Protein 8D08 (pdb70)

Structure (mmCIF, N/CA/C/O backbone):
data_8D08
#
_entry.id   8D08
#
_cell.length_a   35.867
_cell.length_b   35.867
_cell.length_c   437.996
_cell.angle_alpha   90.000
_cell.angle_beta   90.000
_cell.angle_gamma   90.000
#
_symmetry.space_group_name_H-M   'P 41 21 2'
#
loop_
_atom_site.group_PDB
_atom_site.id
_atom_site.type_symbol
_atom_site.label_atom_id
_atom_site.label_alt_id
_atom_site.label_comp_id
_atom_site.label_asym_id
_atom_site.label_entity_id
_atom_site.label_seq_id
_atom_site.pdbx_PDB_ins_code
_atom_site.Cartn_x
_atom_site.Cartn_y
_atom_site.Cartn_z
_atom_site.occupancy
_atom_site.B_iso_or_equiv
_atom_site.auth_seq_id
_atom_site.auth_comp_id
_atom_site.auth_asym_id
_atom_site.auth_atom_id
_atom_site.pdbx_PDB_model_num
ATOM 1 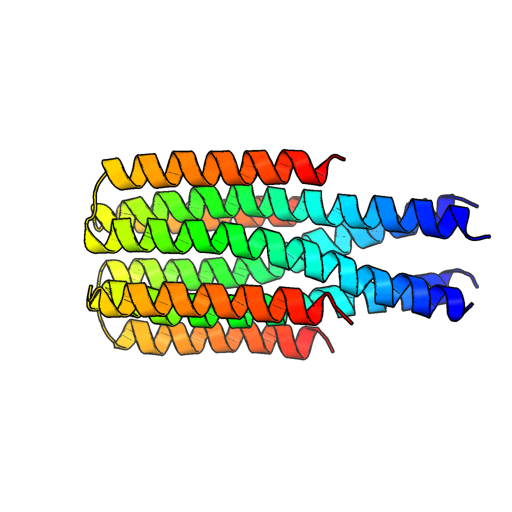N N . MET A 1 4 ? -13.21700 19.36100 -62.55100 1.000 173.51906 4 MET A N 1
ATOM 2 C CA . MET A 1 4 ? -12.99200 18.36100 -61.50900 1.000 178.15706 4 MET A CA 1
ATOM 3 C C . MET A 1 4 ? -13.87600 18.58300 -60.28900 1.000 175.03725 4 MET A C 1
ATOM 4 O O . MET A 1 4 ? -13.39400 18.54800 -59.15600 1.000 169.64669 4 MET A O 1
ATOM 9 N N . GLU A 1 5 ? -15.17500 18.78900 -60.53100 1.000 177.41663 5 GLU A N 1
ATOM 10 C CA . GLU A 1 5 ? -16.11100 18.97600 -59.42700 1.000 176.61302 5 GLU A CA 1
ATOM 11 C C . GLU A 1 5 ? -16.36300 17.67400 -58.67200 1.000 177.73366 5 GLU A C 1
ATOM 12 O O . GLU A 1 5 ? -16.48400 17.68800 -57.43900 1.000 176.91988 5 GLU A O 1
ATOM 18 N N . LYS A 1 6 ? -16.44400 16.53900 -59.38100 1.000 174.90523 6 LYS A N 1
ATOM 19 C CA . LYS A 1 6 ? -16.51400 15.26200 -58.67400 1.000 170.54350 6 LYS A CA 1
ATOM 20 C C . LYS A 1 6 ? -15.42400 15.19900 -57.61700 1.000 168.15709 6 LYS A C 1
ATOM 21 O O . LYS A 1 6 ? -15.66800 14.78000 -56.48100 1.000 169.89057 6 LYS A O 1
ATOM 27 N N . PHE A 1 7 ? -14.23000 15.68200 -57.96100 1.000 168.25811 7 PHE A N 1
ATOM 28 C CA . PHE A 1 7 ? -13.14900 15.77900 -56.99200 1.000 168.53426 7 PHE A CA 1
ATOM 29 C C . PHE A 1 7 ? -13.55000 16.71100 -55.85800 1.000 165.95552 7 PHE A C 1
ATOM 30 O O . PHE A 1 7 ? -13.53100 16.32500 -54.68200 1.000 169.36133 7 PHE A O 1
ATOM 38 N N . LYS A 1 8 ? -13.93700 17.94300 -56.20200 1.000 163.17555 8 LYS A N 1
ATOM 39 C CA . LYS A 1 8 ? -14.37800 18.90200 -55.19700 1.000 159.88203 8 LYS A CA 1
ATOM 40 C C . LYS A 1 8 ? -15.46000 18.29500 -54.30700 1.000 160.06062 8 LYS A C 1
ATOM 41 O O . LYS A 1 8 ? -15.29900 18.22400 -53.08500 1.000 161.99834 8 LYS A O 1
ATOM 47 N N . GLU A 1 9 ? -16.56400 17.82800 -54.90300 1.000 163.07220 9 GLU A N 1
ATOM 4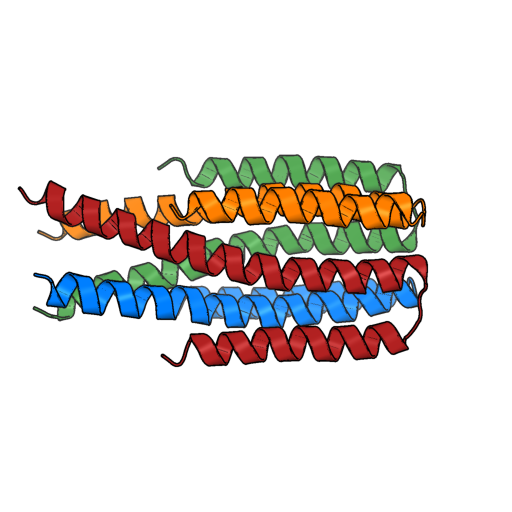8 C CA . GLU A 1 9 ? -17.68600 17.32500 -54.10800 1.000 165.80299 9 GLU A CA 1
ATOM 49 C C . GLU A 1 9 ? -17.29800 16.14700 -53.23200 1.000 163.77148 9 GLU A C 1
ATOM 50 O O . GLU A 1 9 ? -17.47800 16.19100 -52.01000 1.000 165.85208 9 GLU A O 1
ATOM 56 N N . GLN A 1 10 ? -16.84000 15.04700 -53.83900 1.000 165.84382 10 GLN A N 1
ATOM 57 C CA . GLN A 1 10 ? -16.48300 13.89700 -53.02000 1.000 168.84945 10 GLN A CA 1
ATOM 58 C C . GLN A 1 10 ? -15.55700 14.31600 -51.89400 1.000 165.79796 10 GLN A C 1
ATOM 59 O O . GLN A 1 10 ? -15.85000 14.10600 -50.71200 1.000 164.26426 10 GLN A O 1
ATOM 65 N N . LEU A 1 11 ? -14.43800 14.93500 -52.24400 1.000 163.39569 11 LEU A N 1
ATOM 66 C CA . LEU A 1 11 ? -13.43000 15.22500 -51.24800 1.000 158.26438 11 LEU A CA 1
ATOM 67 C C . LEU A 1 11 ? -13.99900 16.08000 -50.12100 1.000 153.70138 11 LEU A C 1
ATOM 68 O O . LEU A 1 11 ? -13.86300 15.73700 -48.94400 1.000 156.36878 11 LEU A O 1
ATOM 73 N N . LEU A 1 12 ? -14.70100 17.16600 -50.45800 1.000 156.66255 12 LEU A N 1
ATOM 74 C CA . LEU A 1 12 ? -15.09800 18.13200 -49.43400 1.000 149.82779 12 LEU A CA 1
ATOM 75 C C . LEU A 1 12 ? -16.26100 17.62900 -48.57300 1.000 147.30338 12 LEU A C 1
ATOM 76 O O . LEU A 1 12 ? -16.28900 17.88800 -47.36000 1.000 149.80656 12 LEU A O 1
ATOM 81 N N . GLU A 1 13 ? -17.22800 16.90700 -49.15900 1.000 156.01008 13 GLU A N 1
ATOM 82 C CA . GLU A 1 13 ? -18.29600 16.31200 -48.35200 1.000 155.95758 13 GLU A CA 1
ATOM 83 C C . GLU A 1 13 ? -17.74000 15.26000 -47.39300 1.000 155.13682 13 GLU A C 1
ATOM 84 O O . GLU A 1 13 ? -18.05000 15.27200 -46.18900 1.000 152.53561 13 GLU A O 1
ATOM 90 N N . GLU A 1 14 ? -16.91200 14.33800 -47.91000 1.000 157.72303 14 GLU A N 1
ATOM 91 C CA . GLU A 1 14 ? -16.22000 13.38100 -47.04700 1.000 155.05122 14 GLU A CA 1
ATOM 92 C C . GLU A 1 14 ? -15.43600 14.06100 -45.91700 1.000 146.96466 14 GLU A C 1
ATOM 93 O O . GLU A 1 14 ? -15.42400 13.57800 -44.77700 1.000 147.55993 14 GLU A O 1
ATOM 99 N N . VAL A 1 15 ? -14.77800 15.18300 -46.20400 1.000 143.01572 15 VAL A N 1
ATOM 100 C CA . VAL A 1 15 ? -13.99100 15.85900 -45.17300 1.000 134.91598 15 VAL A CA 1
ATOM 101 C C . VAL A 1 15 ? -14.88900 16.41700 -44.07400 1.000 134.58702 15 VAL A C 1
ATOM 102 O O . VAL A 1 15 ? -14.56800 16.32200 -42.87800 1.000 134.77381 15 VAL A O 1
ATOM 106 N N . LYS A 1 16 ? -15.98000 17.08600 -44.46000 1.000 135.74841 16 LYS A N 1
ATOM 107 C CA . LYS A 1 16 ? -16.89500 17.56900 -43.43800 1.000 131.28385 16 LYS A CA 1
ATOM 108 C C . LYS A 1 16 ? -17.32600 16.40800 -42.57300 1.000 133.67512 16 LYS A C 1
ATOM 109 O O . LYS A 1 16 ? -17.37000 16.52100 -41.34300 1.000 133.43906 16 LYS A O 1
ATOM 115 N N . LYS A 1 17 ? -17.56300 15.25400 -43.20700 1.000 139.59476 17 LYS A N 1
ATOM 116 C CA . LYS A 1 17 ? -17.90100 14.02900 -42.48100 1.000 140.16350 17 LYS A CA 1
ATOM 117 C C . LYS A 1 17 ? -16.85400 13.66200 -41.42400 1.000 135.56859 17 LYS A C 1
ATOM 118 O O . LYS A 1 17 ? -17.20200 13.30000 -40.29000 1.000 135.10902 17 LYS A O 1
ATOM 124 N N . ILE A 1 18 ? -15.56600 13.70300 -41.78600 1.000 131.58790 18 ILE A N 1
ATOM 125 C CA . ILE A 1 18 ? -14.54200 13.21300 -40.85100 1.000 129.26709 18 ILE A CA 1
ATOM 126 C C . ILE A 1 18 ? -14.27700 14.19800 -39.72000 1.000 130.01463 18 ILE A C 1
ATOM 127 O O . ILE A 1 18 ? -14.17200 13.79600 -38.55000 1.000 126.74415 18 ILE A O 1
ATOM 132 N N . VAL A 1 19 ? -14.09000 15.48000 -40.04400 1.000 128.49174 19 VAL A N 1
ATOM 133 C CA . VAL A 1 19 ? -14.08700 16.49500 -38.99300 1.000 114.82475 19 VAL A CA 1
ATOM 134 C C . VAL A 1 19 ? -15.21300 16.22400 -38.01100 1.000 121.79615 19 VAL A C 1
ATOM 135 O O . VAL A 1 19 ? -14.99300 16.11100 -36.80100 1.000 120.19482 19 VAL A O 1
ATOM 139 N N . LEU A 1 20 ? -16.42400 16.02100 -38.54300 1.000 129.84764 20 LEU A N 1
ATOM 140 C CA . LEU A 1 20 ? -17.61800 15.78600 -37.73600 1.000 121.04763 20 LEU A CA 1
ATOM 141 C C . LEU A 1 20 ? -17.45500 14.57900 -36.81200 1.000 120.12295 20 LEU A C 1
ATOM 142 O O . LEU A 1 20 ? -17.68100 14.68100 -35.60400 1.000 121.16612 20 LEU A O 1
ATOM 147 N N . GLU A 1 21 ? -17.10000 13.41300 -37.36700 1.000 121.97418 21 GLU A N 1
ATOM 148 C CA . GLU A 1 21 ? -17.00000 12.19800 -36.55200 1.000 120.65029 21 GLU A CA 1
ATOM 149 C C . GLU A 1 21 ? -15.97200 12.35800 -35.44500 1.000 114.76077 21 GLU A C 1
ATOM 150 O O . GLU A 1 21 ? -16.23300 12.04700 -34.27200 1.000 119.63799 21 GLU A O 1
ATOM 156 N N . THR A 1 22 ? -14.76500 12.77200 -35.81700 1.000 111.56237 22 THR A N 1
ATOM 157 C CA . THR A 1 22 ? -13.74900 13.02800 -34.81500 1.000 106.69758 22 THR A CA 1
ATOM 158 C C . THR A 1 22 ? -14.28400 13.93300 -33.71600 1.000 113.42041 22 THR A C 1
ATOM 159 O O . THR A 1 22 ? -14.07500 13.66900 -32.52400 1.000 121.30391 22 THR A O 1
ATOM 163 N N . MET A 1 23 ? -15.01600 14.98300 -34.08900 1.000 113.58191 23 MET A N 1
ATOM 164 C CA . MET A 1 23 ? -15.64600 15.81000 -33.07300 1.000 103.24598 23 MET A CA 1
ATOM 165 C C . MET A 1 23 ? -16.56000 14.98000 -32.18300 1.000 106.25765 23 MET A C 1
ATOM 166 O O . MET A 1 23 ? -16.52400 15.12000 -30.96200 1.000 104.71098 23 MET A O 1
ATOM 171 N N . THR A 1 24 ? -17.40900 14.13700 -32.78200 1.000 112.87050 24 THR A N 1
ATOM 172 C CA . THR A 1 24 ? -18.37100 13.36000 -31.99400 1.000 115.46913 24 THR A CA 1
ATOM 173 C C . THR A 1 24 ? -17.64100 12.60900 -30.89400 1.000 115.05441 24 THR A C 1
ATOM 174 O O . THR A 1 24 ? -18.11400 12.50800 -29.74800 1.000 119.50654 24 THR A O 1
ATOM 178 N N . LYS A 1 25 ? -16.45100 12.12000 -31.22800 1.000 117.00024 25 LYS A N 1
ATOM 179 C CA . LYS A 1 25 ? -15.65900 11.38800 -30.25200 1.000 113.98403 25 LYS A CA 1
ATOM 180 C C . LYS A 1 25 ? -15.08800 12.32000 -29.18300 1.000 111.33258 25 LYS A C 1
ATOM 181 O O . LYS A 1 25 ? -15.23500 12.05300 -27.97500 1.000 115.20547 25 LYS A O 1
ATOM 187 N N . VAL A 1 26 ? -14.46100 13.43200 -29.59100 1.000 101.88537 26 VAL A N 1
ATOM 188 C CA . VAL A 1 26 ? -13.89300 14.32200 -28.57600 1.000 96.70042 26 VAL A CA 1
ATOM 189 C C . VAL A 1 26 ? -14.98700 14.85700 -27.69700 1.000 105.37817 26 VAL A C 1
ATOM 190 O O . VAL A 1 26 ? -14.73800 15.28200 -26.56600 1.000 113.47949 26 VAL A O 1
ATOM 194 N N . MET A 1 27 ? -16.22100 14.77200 -28.16900 1.000 107.54931 27 MET A N 1
ATOM 195 C CA . MET A 1 27 ? -17.35400 15.24400 -27.39800 1.000 106.73691 27 MET A CA 1
ATOM 196 C C . MET A 1 27 ? -17.79700 14.25100 -26.35000 1.000 106.65520 27 MET A C 1
ATOM 197 O O . MET A 1 27 ? -18.05300 14.64400 -25.21400 1.000 108.79115 27 MET A O 1
ATOM 202 N N . GLU A 1 28 ? -17.93600 12.97800 -26.72100 1.000 118.01833 28 GLU A N 1
ATOM 203 C CA . GLU A 1 28 ? -18.12000 11.94100 -25.70200 1.000 119.23382 28 GLU A CA 1
ATOM 204 C C . GLU A 1 28 ? -17.09100 12.08100 -24.57800 1.000 119.45954 28 GLU A C 1
ATOM 205 O O . GLU A 1 28 ? -17.41800 12.00100 -23.37900 1.000 115.90638 28 GLU A O 1
ATOM 211 N N . HIS A 1 29 ? -15.83200 12.18100 -24.94000 1.000 123.04745 29 HIS A N 1
ATOM 212 C CA . HIS A 1 29 ? -14.83800 12.23900 -23.90400 1.000 121.18643 29 HIS A CA 1
ATOM 213 C C . HIS A 1 29 ? -15.16100 13.42400 -23.04600 1.000 112.49852 29 HIS A C 1
ATOM 214 O O . HIS A 1 29 ? -15.38200 13.29100 -21.84900 1.000 113.32276 29 HIS A O 1
ATOM 221 N N . LEU A 1 30 ? -15.20600 14.59200 -23.65200 1.000 101.23949 30 LEU A N 1
ATOM 222 C CA . LEU A 1 30 ? -15.43500 15.78900 -22.88100 1.000 99.10688 30 LEU A CA 1
ATOM 223 C C . LEU A 1 30 ? -16.60300 15.57500 -21.96300 1.000 105.86720 30 LEU A C 1
ATOM 224 O O . LEU A 1 30 ? -16.60000 16.02700 -20.82800 1.000 107.33827 30 LEU A O 1
ATOM 229 N N . GLU A 1 31 ? -17.61000 14.87600 -22.45400 1.000 111.17573 31 GLU A N 1
ATOM 230 C CA . GLU A 1 31 ? -18.78900 14.63600 -21.65200 1.000 109.80646 31 GLU A CA 1
ATOM 231 C C . GLU A 1 31 ? -18.35200 14.03000 -20.35600 1.000 114.53761 31 GLU A C 1
ATOM 232 O O . GLU A 1 31 ? -18.62600 14.55100 -19.28100 1.000 112.86763 31 GLU A O 1
ATOM 238 N N . LYS A 1 32 ? -17.65400 12.91500 -20.45800 1.000 118.28314 32 LYS A N 1
ATOM 239 C CA . LYS A 1 32 ? -17.22400 12.24000 -19.23500 1.000 108.05688 32 LYS A CA 1
ATOM 240 C C . LYS A 1 32 ? -16.45900 13.20300 -18.34300 1.000 106.44432 32 LYS A C 1
ATOM 241 O O . LYS A 1 32 ? -16.62800 13.21500 -17.11900 1.000 107.78602 32 LYS A O 1
ATOM 247 N N . TRP A 1 33 ? -15.61300 14.02500 -18.94300 1.000 109.35927 33 TRP A N 1
ATOM 248 C CA . TRP A 1 33 ? -14.88900 15.00400 -18.15300 1.000 108.72185 33 TRP A CA 1
ATOM 2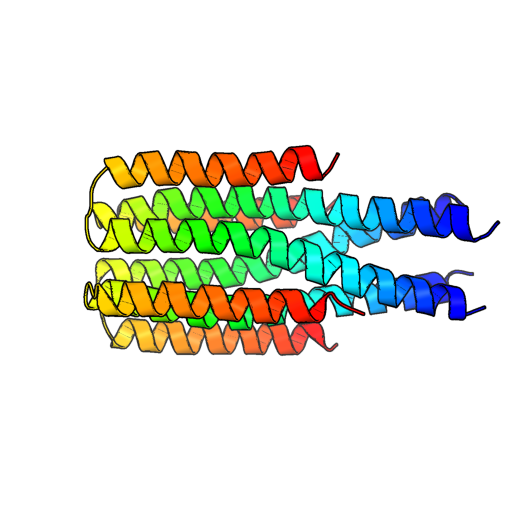49 C C . TRP A 1 33 ? -15.84600 15.90000 -17.40600 1.000 109.24953 33 TRP A C 1
ATOM 250 O O . TRP A 1 33 ? -15.64500 16.20400 -16.22800 1.000 113.00548 33 TRP A O 1
ATOM 261 N N . PHE A 1 34 ? -16.92300 16.28200 -18.07200 1.000 112.59283 34 PHE A N 1
ATOM 262 C CA . PHE A 1 34 ? -17.89800 17.17500 -17.47700 1.000 114.16840 34 PHE A CA 1
ATOM 263 C C . PHE A 1 34 ? -18.65900 16.50200 -16.35500 1.000 115.79537 34 PHE A C 1
ATOM 264 O O . PHE A 1 34 ? -18.87100 17.11100 -15.30700 1.000 120.84515 34 PHE A O 1
ATOM 272 N N . VAL A 1 35 ? -19.10400 15.26500 -16.55600 1.000 112.98888 35 VAL A N 1
ATOM 273 C CA . VAL A 1 35 ? -19.85900 14.60600 -15.49100 1.000 122.14629 35 VAL A CA 1
ATOM 274 C C . VAL A 1 35 ? -18.97900 14.39400 -14.25900 1.000 118.66538 35 VAL A C 1
ATOM 275 O O . VAL A 1 35 ? -19.37600 14.73600 -13.13800 1.000 116.27382 35 VAL A O 1
ATOM 279 N N . THR A 1 36 ? -17.76900 13.84100 -14.44200 1.000 116.98727 36 THR A N 1
ATOM 280 C CA . THR A 1 36 ? -16.89500 13.65200 -13.28400 1.000 121.10393 36 THR A CA 1
ATOM 281 C C . THR A 1 36 ? -16.55600 14.99900 -12.65700 1.000 121.03915 36 THR A C 1
ATOM 282 O O . THR A 1 36 ? -16.44200 15.11300 -11.42500 1.000 129.00802 36 THR A O 1
ATOM 286 N N . LEU A 1 37 ? -16.45500 16.04000 -13.48200 1.000 112.48131 37 LEU A N 1
ATOM 287 C CA . LEU A 1 37 ? -16.23000 17.37500 -12.96400 1.000 115.91711 37 LEU A CA 1
ATOM 288 C C . LEU A 1 37 ? -17.40500 17.84300 -12.11700 1.000 122.21121 37 LEU A C 1
ATOM 289 O O . LEU A 1 37 ? -17.21900 18.46000 -11.06000 1.000 129.07875 37 LEU A O 1
ATOM 294 N N . ALA A 1 38 ? -18.62200 17.53400 -12.55100 1.000 121.26772 38 ALA A N 1
ATOM 295 C CA . ALA A 1 38 ? -19.79400 17.88000 -11.75900 1.000 122.45732 38 ALA A CA 1
ATOM 296 C C . ALA A 1 38 ? -19.78100 17.14300 -10.43500 1.000 125.52162 38 ALA A C 1
ATOM 297 O O . ALA A 1 38 ? -20.19600 17.68600 -9.40600 1.000 130.57931 38 ALA A O 1
ATOM 299 N N . GLU A 1 39 ? -19.31900 15.89500 -10.44800 1.000 124.99486 39 GLU A N 1
ATOM 300 C CA . GLU A 1 39 ? -19.19100 15.15900 -9.19600 1.000 119.92143 39 GLU A CA 1
ATOM 301 C C . GLU A 1 39 ? -18.24300 15.88700 -8.24400 1.000 123.09062 39 GLU A C 1
ATOM 302 O O . GLU A 1 39 ? -18.57300 16.10000 -7.07200 1.000 124.38689 39 GLU A O 1
ATOM 308 N N . ILE A 1 40 ? -17.07800 16.32100 -8.74200 1.000 128.87126 40 ILE A N 1
ATOM 309 C CA . ILE A 1 40 ? -16.18000 17.13400 -7.91100 1.000 126.67278 40 ILE A CA 1
ATOM 310 C C . ILE A 1 40 ? -16.90100 18.37000 -7.37900 1.000 125.94064 40 ILE A C 1
ATOM 311 O O . ILE A 1 40 ? -16.71700 18.76400 -6.22400 1.000 121.03952 40 ILE A O 1
ATOM 316 N N . ILE A 1 41 ? -17.72200 19.00700 -8.21300 1.000 130.07419 41 ILE A N 1
ATOM 317 C CA . ILE A 1 41 ? -18.44900 20.19900 -7.76700 1.000 132.81357 41 ILE A CA 1
ATOM 318 C C . ILE A 1 41 ? -19.34200 19.86500 -6.58000 1.000 126.18416 41 ILE A C 1
ATOM 319 O O . ILE A 1 41 ? -19.43100 20.62300 -5.60400 1.000 124.64245 41 ILE A O 1
ATOM 324 N N . ILE A 1 42 ? -20.05300 18.74300 -6.67000 1.000 126.65246 42 ILE A N 1
ATOM 325 C CA . ILE A 1 42 ? -21.03600 18.43100 -5.64000 1.000 135.05124 42 ILE A CA 1
ATOM 326 C C . ILE A 1 42 ? -20.34700 17.98300 -4.35700 1.000 140.96553 42 ILE A C 1
ATOM 327 O O . ILE A 1 42 ? -20.80400 18.31700 -3.25300 1.000 134.34958 42 ILE A O 1
ATOM 332 N N . THR A 1 43 ? -19.22800 17.25300 -4.47100 1.000 143.55522 43 THR A N 1
ATOM 333 C CA . THR A 1 43 ? -18.55000 16.69000 -3.30400 1.000 141.32968 43 THR A CA 1
ATOM 334 C C . THR A 1 43 ? -17.25900 17.40500 -2.91900 1.000 141.38194 43 THR A C 1
ATOM 335 O O . THR A 1 43 ? -16.99600 17.55100 -1.72400 1.000 136.68867 43 THR A O 1
ATOM 339 N N . LYS A 1 44 ? -16.45400 17.87000 -3.88400 1.000 147.39554 44 LYS A N 1
ATOM 340 C CA . LYS A 1 44 ? -15.18000 18.55000 -3.60700 1.000 140.67096 44 LYS A CA 1
ATOM 341 C C . LYS A 1 44 ? -14.18400 17.57900 -2.95900 1.000 135.41238 44 LYS A C 1
ATOM 342 O O . LYS A 1 44 ? -13.70900 17.79300 -1.84300 1.000 145.73939 44 LYS A O 1
ATOM 348 N N . SER A 1 45 ? -13.87400 16.49200 -3.66900 1.000 134.19936 45 SER A N 1
ATOM 349 C CA . SER A 1 45 ? -13.09400 15.39500 -3.09900 1.000 143.61732 45 SER A CA 1
ATOM 350 C C . SER A 1 45 ? -11.81900 15.17000 -3.90600 1.000 143.18060 45 SER A C 1
ATOM 351 O O . SER A 1 45 ? -11.89100 14.80800 -5.08600 1.000 142.58236 45 SER A O 1
ATOM 354 N N . GLU A 1 46 ? -10.65200 15.37600 -3.26100 1.000 136.49652 46 GLU A N 1
ATOM 355 C CA . GLU A 1 46 ? -9.36000 15.03600 -3.86900 1.000 136.22818 46 GLU A CA 1
ATOM 356 C C . GLU A 1 46 ? -9.39500 13.64600 -4.46200 1.000 137.53817 46 GLU A C 1
ATOM 357 O O . GLU A 1 46 ? -8.74000 13.36900 -5.47700 1.000 143.79527 46 GLU A O 1
ATOM 363 N N . GLU A 1 47 ? -10.17400 12.77000 -3.84200 1.000 136.39427 47 GLU A N 1
ATOM 364 C CA . GLU A 1 47 ? -10.46400 11.45400 -4.38800 1.000 143.88797 47 GLU A CA 1
ATOM 365 C C . GLU A 1 47 ? -11.11100 11.54900 -5.77100 1.000 137.15585 47 GLU A C 1
ATOM 366 O O . GLU A 1 47 ? -10.56200 11.05600 -6.76600 1.000 133.28653 47 GLU A O 1
ATOM 372 N N . LYS A 1 48 ? -12.28500 12.17400 -5.84700 1.000 131.67158 48 LYS A N 1
ATOM 373 C CA . LYS A 1 48 ? -12.94400 12.34400 -7.13100 1.000 135.39125 48 LYS A CA 1
ATOM 374 C C . LYS A 1 48 ? -12.03600 13.04500 -8.14000 1.000 138.27501 48 LYS A C 1
ATOM 375 O O . LYS A 1 48 ? -12.18900 12.85500 -9.35400 1.000 134.73271 48 LYS A O 1
ATOM 381 N N . LEU A 1 49 ? -11.06800 13.82600 -7.66100 1.000 136.17667 49 LEU A N 1
ATOM 382 C CA . LEU A 1 49 ? -10.17800 14.52100 -8.57700 1.000 134.03646 49 LEU A CA 1
ATOM 383 C C . LEU A 1 49 ? -9.14200 13.55700 -9.13700 1.000 129.31814 49 LEU A C 1
ATOM 384 O O . LEU A 1 49 ? -8.83200 13.60400 -10.32900 1.000 127.86856 49 LEU A O 1
ATOM 389 N N . GLU A 1 50 ? -8.60400 12.67600 -8.29700 1.000 125.72470 50 GLU A N 1
ATOM 390 C CA . GLU A 1 50 ? -7.75600 11.61300 -8.82400 1.000 130.63265 50 GLU A CA 1
ATOM 391 C C . GLU A 1 50 ? -8.53400 10.73700 -9.79000 1.000 128.72896 50 GLU A C 1
ATOM 392 O O . GLU A 1 50 ? -7.98900 10.25800 -10.79200 1.000 132.12485 50 GLU A O 1
ATOM 398 N N . GLU A 1 51 ? -9.80800 10.51800 -9.50100 1.000 128.57021 51 GLU A N 1
ATOM 399 C CA . GLU A 1 51 ? -10.67700 9.85000 -10.45300 1.000 127.57605 51 GLU A CA 1
ATOM 400 C C . GLU A 1 51 ? -10.67200 10.56700 -11.79200 1.000 121.40489 51 GLU A C 1
ATOM 401 O O . GLU A 1 51 ? -10.34800 9.97100 -12.82300 1.000 121.50032 51 GLU A O 1
ATOM 407 N N . LEU A 1 52 ? -11.06200 11.84400 -11.78500 1.000 117.34474 52 LEU A N 1
ATOM 408 C CA . LEU A 1 52 ? -11.06400 12.65700 -12.99500 1.000 123.52718 52 LEU A CA 1
ATOM 409 C C . LEU A 1 52 ? -9.73200 12.58400 -13.71600 1.000 120.45009 52 LEU A C 1
ATOM 410 O O . LEU A 1 52 ? -9.67700 12.53500 -14.95000 1.000 113.10740 52 LEU A O 1
ATOM 415 N N . LYS A 1 53 ? -8.63900 12.61000 -12.96000 1.000 121.74896 53 LYS A N 1
ATOM 416 C CA . LYS A 1 53 ? -7.34600 12.48200 -13.59700 1.000 122.03369 53 LYS A CA 1
ATOM 417 C C . LYS A 1 53 ? -7.29600 11.17900 -14.37500 1.000 124.71402 53 LYS A C 1
ATOM 418 O O . LYS A 1 53 ? -7.28300 11.19200 -15.60700 1.000 130.15183 53 LYS A O 1
ATOM 424 N N . GLU A 1 54 ? -7.41700 10.05200 -13.67400 1.000 124.68810 54 GLU A N 1
ATOM 425 C CA . GLU A 1 54 ? -7.34900 8.75600 -14.33800 1.000 126.60586 54 GLU A CA 1
ATOM 426 C C . GLU A 1 54 ? -8.24500 8.69500 -15.56600 1.000 123.63242 54 GLU A C 1
ATOM 427 O O . GLU A 1 54 ? -7.85900 8.12600 -16.59600 1.000 129.63618 54 GLU A O 1
ATOM 433 N N . THR A 1 55 ? -9.41200 9.31800 -15.49100 1.000 125.66538 55 THR A N 1
ATOM 434 C CA . THR A 1 55 ? -10.30600 9.31600 -16.63500 1.000 115.52125 55 THR A CA 1
ATOM 435 C C . THR A 1 55 ? -9.62700 10.02100 -17.77600 1.000 111.28632 55 THR A C 1
ATOM 436 O O . THR A 1 55 ? -9.18800 9.38600 -18.72700 1.000 112.22911 55 THR A O 1
ATOM 440 N N . MET A 1 56 ? -9.54600 11.33800 -17.69400 1.000 111.03183 56 MET A N 1
ATOM 441 C CA . MET A 1 56 ? -8.83200 12.08600 -18.71800 1.000 110.16142 56 MET A CA 1
ATOM 442 C C . MET A 1 56 ? -7.60800 11.36800 -19.24700 1.000 109.67384 56 MET A C 1
ATOM 443 O O . MET A 1 56 ? -7.29700 11.45600 -20.43900 1.000 109.19709 56 MET A O 1
ATOM 448 N N . GLU A 1 57 ? -6.92500 10.62200 -18.39200 1.000 111.24912 57 GLU A N 1
ATOM 449 C CA . GLU A 1 57 ? -5.74500 9.92500 -18.87300 1.000 116.00414 57 GLU A CA 1
ATOM 450 C C . GLU A 1 57 ? -6.12400 8.81700 -19.82600 1.000 124.54308 57 GLU A C 1
ATOM 451 O O . GLU A 1 57 ? -5.53300 8.69700 -20.90400 1.000 127.17705 57 GLU A O 1
ATOM 457 N N . LYS A 1 58 ? -7.10700 7.99600 -19.45100 1.000 128.56554 58 LYS A N 1
ATOM 458 C CA . LYS A 1 58 ? -7.56500 6.96900 -20.38700 1.000 129.45984 58 LYS A CA 1
ATOM 459 C C . LYS A 1 58 ? -8.20300 7.58700 -21.62800 1.000 131.99078 58 LYS A C 1
ATOM 460 O O . LYS A 1 58 ? -8.14200 6.99100 -22.70500 1.000 136.72230 58 LYS A O 1
ATOM 466 N N . SER A 1 59 ? -8.77400 8.79300 -21.51200 1.000 124.57805 59 SER A N 1
ATOM 467 C CA . SER A 1 59 ? -9.39400 9.43600 -22.67400 1.000 116.36945 59 SER A CA 1
ATOM 468 C C . SER A 1 59 ? -8.34200 9.86600 -23.68300 1.000 110.03070 59 SER A C 1
ATOM 469 O O . SER A 1 59 ? -8.48400 9.63500 -24.88800 1.000 102.02089 59 SER A O 1
ATOM 472 N N . ILE A 1 60 ? -7.27000 10.49400 -23.20900 1.000 117.58456 60 ILE A N 1
ATOM 473 C CA . ILE A 1 60 ? -6.22200 10.85400 -24.15600 1.000 119.76219 60 ILE A CA 1
ATOM 474 C C . ILE A 1 60 ? -5.45400 9.60000 -24.58700 1.000 124.31830 60 ILE A C 1
ATOM 475 O O . ILE A 1 60 ? -4.95700 9.55200 -25.71200 1.000 125.00791 60 ILE A O 1
ATOM 480 N N . GLU A 1 61 ? -5.33600 8.56500 -23.73000 1.000 115.90858 61 GLU A N 1
ATOM 481 C CA . GLU A 1 61 ? -4.81400 7.28200 -24.21600 1.000 124.08673 61 GLU A CA 1
ATOM 482 C C . GLU A 1 61 ? -5.60100 6.82600 -25.44200 1.000 128.21695 61 GLU A C 1
ATOM 483 O O . GLU A 1 61 ? -5.01700 6.53700 -26.49100 1.000 122.94594 61 GLU A O 1
ATOM 489 N N . GLU A 1 62 ? -6.93900 6.78400 -25.32000 1.000 135.01936 62 GLU A N 1
ATOM 490 C CA . GLU A 1 62 ? -7.83800 6.49800 -26.44200 1.000 134.46447 62 GLU A CA 1
ATOM 491 C C . GLU A 1 62 ? -7.54000 7.37400 -27.66000 1.000 133.74639 62 GLU A C 1
ATOM 492 O O . GLU A 1 62 ? -7.37700 6.86300 -28.77600 1.000 132.14288 62 GLU A O 1
ATOM 498 N N . LEU A 1 63 ? -7.52800 8.68700 -27.47700 1.000 119.32586 63 LEU A N 1
ATOM 499 C CA . LEU A 1 63 ? -7.31800 9.58200 -28.61000 1.000 121.20203 63 LEU A CA 1
ATOM 500 C C . LEU A 1 63 ? -5.99400 9.28500 -29.27500 1.000 127.88049 63 LEU A C 1
ATOM 501 O O . LEU A 1 63 ? -5.94300 9.05600 -30.48100 1.000 128.47969 63 LEU A O 1
ATOM 506 N N . ARG A 1 64 ? -4.92100 9.29700 -28.49900 1.000 130.81318 64 ARG A N 1
ATOM 507 C CA . ARG A 1 64 ? -3.60000 8.99700 -29.00400 1.000 132.17857 64 ARG A CA 1
ATOM 508 C C . ARG A 1 64 ? -3.72500 7.79600 -29.87500 1.000 130.62429 64 ARG A C 1
ATOM 509 O O . ARG A 1 64 ? -3.42400 7.85000 -31.06100 1.000 127.89039 64 ARG A O 1
ATOM 517 N N . LYS A 1 65 ? -4.16200 6.69300 -29.29000 1.000 119.62038 65 LYS A N 1
ATOM 518 C CA . LYS A 1 65 ? -4.41900 5.52600 -30.12000 1.000 120.51248 65 LYS A CA 1
ATOM 519 C C . LYS A 1 65 ? -5.01300 5.92400 -31.45800 1.000 140.32191 65 LYS A C 1
ATOM 520 O O . LYS A 1 65 ? -4.39600 5.72400 -32.51200 1.000 140.34658 65 LYS A O 1
ATOM 526 N N . GLU A 1 66 ? -6.21000 6.51300 -31.42400 1.000 144.59827 66 GLU A N 1
ATOM 527 C CA . GLU A 1 66 ? -6.96100 6.69200 -32.66200 1.000 136.72346 66 GLU A CA 1
ATOM 528 C C . GLU A 1 66 ? -6.19400 7.55500 -33.65800 1.000 137.95494 66 GLU A C 1
ATOM 529 O O . GLU A 1 66 ? -6.12100 7.21900 -34.84400 1.000 137.39015 66 GLU A O 1
ATOM 535 N N . ALA A 1 67 ? -5.56800 8.63900 -33.18000 1.000 141.74522 67 ALA A N 1
ATOM 536 C CA . ALA A 1 67 ? -4.92900 9.63700 -34.03600 1.000 139.98515 67 ALA A CA 1
ATOM 537 C C . ALA A 1 67 ? -3.82900 9.04800 -34.89300 1.000 140.30530 67 ALA A C 1
ATOM 538 O O . ALA A 1 67 ? -3.51800 9.61100 -35.95000 1.000 135.94581 67 ALA A O 1
ATOM 540 N N . GLU A 1 68 ? -3.23900 7.93700 -34.46000 1.000 140.06334 68 GLU A N 1
ATOM 541 C CA . GLU A 1 68 ? -2.17600 7.30100 -35.21600 1.000 138.13454 68 GLU A CA 1
ATOM 542 C C . GLU A 1 68 ? -2.82000 6.48800 -36.33800 1.000 143.11435 68 GLU A C 1
ATOM 543 O O . GLU A 1 68 ? -2.86200 6.95000 -37.48400 1.000 143.23372 68 GLU A O 1
ATOM 549 N N . GLY A 1 69 ? -3.36400 5.31100 -36.02600 1.000 133.91766 69 GLY A N 1
ATOM 550 C CA . GLY A 1 69 ? -3.94800 4.44500 -37.04000 1.000 124.69854 69 GLY A CA 1
ATOM 551 C C . GLY A 1 69 ? -3.00500 4.06900 -38.17200 1.000 134.42589 69 GLY A C 1
ATOM 552 O O . GLY A 1 69 ? -2.60000 2.91200 -38.32200 1.000 143.94546 69 GLY A O 1
ATOM 553 N N . MET B 1 4 ? 3.21300 14.53300 -59.63800 1.000 172.22541 4 MET B N 1
ATOM 554 C CA . MET B 1 4 ? 2.84600 15.89300 -59.27000 1.000 172.58925 4 MET B CA 1
ATOM 555 C C . MET B 1 4 ? 2.36900 15.88800 -57.82200 1.000 174.20113 4 MET B C 1
ATOM 556 O O . MET B 1 4 ? 1.41500 16.58500 -57.45700 1.000 171.90445 4 MET B O 1
ATOM 561 N N . GLU B 1 5 ? 3.03900 15.07400 -57.00200 1.000 176.14835 5 GLU B N 1
ATOM 562 C CA . GLU B 1 5 ? 2.67400 14.93800 -55.59700 1.000 177.96073 5 GLU B CA 1
ATOM 563 C C . GLU B 1 5 ? 2.87600 16.24300 -54.83900 1.000 172.31630 5 GLU B C 1
ATOM 564 O O . GLU B 1 5 ? 2.25400 16.45000 -53.79100 1.000 168.24541 5 GLU B O 1
ATOM 570 N N . LYS B 1 6 ? 3.72000 17.13200 -55.36300 1.000 172.13832 6 LYS B N 1
ATOM 571 C CA . LYS B 1 6 ? 3.96700 18.41100 -54.71300 1.000 170.24872 6 LYS B CA 1
ATOM 572 C C . LYS B 1 6 ? 2.66500 19.18400 -54.51500 1.000 170.02315 6 LYS B C 1
ATOM 573 O O . LYS B 1 6 ? 2.54500 19.98100 -53.57000 1.000 171.03743 6 LYS B O 1
ATOM 579 N N . PHE B 1 7 ? 1.67600 18.95100 -55.38500 1.000 165.72508 7 PHE B N 1
ATOM 580 C CA . PHE B 1 7 ? 0.33700 19.48100 -55.15400 1.000 164.63131 7 PHE B CA 1
ATOM 581 C C . PHE B 1 7 ? -0.17200 19.04800 -53.78800 1.000 163.85487 7 PHE B C 1
ATOM 582 O O . PHE B 1 7 ? -0.57200 19.88000 -52.95700 1.000 158.67881 7 PHE B O 1
ATOM 590 N N . LYS B 1 8 ? -0.14400 17.73400 -53.54300 1.000 163.34777 8 LYS B N 1
ATOM 591 C CA . LYS B 1 8 ? -0.48300 17.18400 -52.23300 1.000 161.88943 8 LYS B CA 1
ATOM 592 C C . LYS B 1 8 ? 0.36500 17.80100 -51.12700 1.000 161.21650 8 LYS B C 1
ATOM 593 O O . LYS B 1 8 ? -0.13800 18.09400 -50.03900 1.000 158.38019 8 LYS B O 1
ATOM 599 N N . GLU B 1 9 ? 1.65900 17.97700 -51.37600 1.000 162.99227 9 GLU B N 1
ATOM 600 C CA . GLU B 1 9 ? 2.55300 18.51700 -50.35700 1.000 156.32458 9 GLU B CA 1
ATOM 601 C C . GLU B 1 9 ? 2.04300 19.87400 -49.86100 1.000 155.53845 9 GLU B C 1
ATOM 602 O O . GLU B 1 9 ? 1.78000 20.056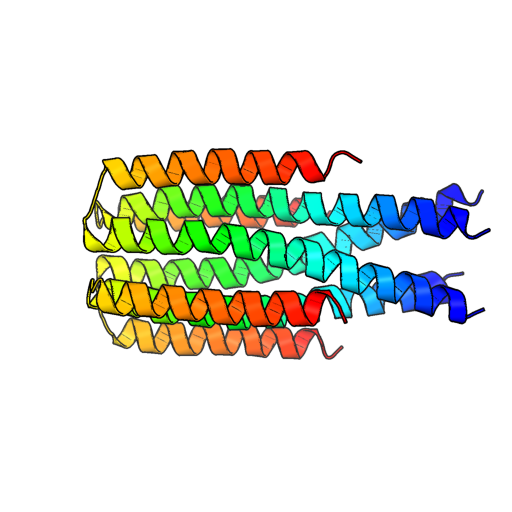00 -48.65600 1.000 151.81498 9 GLU B O 1
ATOM 608 N N . GLN B 1 10 ? 1.88100 20.83800 -50.79300 1.000 158.89989 10 GLN B N 1
ATOM 609 C CA . GLN B 1 10 ? 1.30700 22.13900 -50.42300 1.000 155.85618 10 GLN B CA 1
ATOM 610 C C . GLN B 1 10 ? -0.02500 21.96500 -49.71400 1.000 147.22422 10 GLN B C 1
ATOM 611 O O . GLN B 1 10 ? -0.28300 22.59400 -48.67900 1.000 142.06200 10 GLN B O 1
ATOM 617 N N . LEU B 1 11 ? -0.89300 21.12500 -50.27100 1.000 146.18327 11 LEU B N 1
ATOM 618 C CA . LEU B 1 11 ? -2.24000 21.02900 -49.73600 1.000 141.53292 11 LEU B CA 1
ATOM 619 C C . LEU B 1 11 ? -2.20100 20.59100 -48.27700 1.000 134.38705 11 LEU B C 1
ATOM 620 O O . LEU B 1 11 ? -2.90000 21.15900 -47.42800 1.000 134.05052 11 LEU B O 1
ATOM 625 N N . LEU B 1 12 ? -1.31600 19.64100 -47.96000 1.000 138.54417 12 LEU B N 1
ATOM 626 C CA . LEU B 1 12 ? -1.21000 19.10600 -46.60400 1.000 137.07474 12 LEU B CA 1
ATOM 627 C C . LEU B 1 12 ? -0.69000 20.15300 -45.63500 1.000 136.30619 12 LEU B C 1
ATOM 628 O O . LEU B 1 12 ? -1.22300 20.30700 -44.52700 1.000 128.20177 12 LEU B O 1
ATOM 633 N N . GLU B 1 13 ? 0.39300 20.84400 -46.00700 1.000 137.67971 13 GLU B N 1
ATOM 634 C CA . GLU B 1 13 ? 0.87900 21.91400 -45.13800 1.000 138.19506 13 GLU B CA 1
ATOM 635 C C . GLU B 1 13 ? -0.23500 22.90400 -44.83600 1.000 136.85034 13 GLU B C 1
ATOM 636 O O . GLU B 1 13 ? -0.44000 23.30900 -43.68000 1.000 135.22003 13 GLU B O 1
ATOM 642 N N . GLU B 1 14 ? -0.96000 23.30500 -45.88700 1.000 136.61927 14 GLU B N 1
ATOM 643 C CA . GLU B 1 14 ? -2.02700 24.29100 -45.75200 1.000 136.06080 14 GLU B CA 1
ATOM 644 C C . GLU B 1 14 ? -3.09000 23.83000 -44.76900 1.000 132.41480 14 GLU B C 1
ATOM 645 O O . GLU B 1 14 ? -3.52000 24.59300 -43.90100 1.000 130.49869 14 GLU B O 1
ATOM 651 N N . VAL B 1 15 ? -3.54500 22.59000 -44.90600 1.000 129.00586 15 VAL B N 1
ATOM 652 C CA . VAL B 1 15 ? -4.62400 22.13200 -44.04000 1.000 122.21734 15 VAL B CA 1
ATOM 653 C C . VAL B 1 15 ? -4.14100 21.97200 -42.60900 1.000 122.22528 15 VAL B C 1
ATOM 654 O O . VAL B 1 15 ? -4.85300 22.34100 -41.66500 1.000 119.23200 15 VAL B O 1
ATOM 658 N N . LYS B 1 16 ? -2.95600 21.37100 -42.42100 1.000 124.39660 16 LYS B N 1
ATOM 659 C CA . LYS B 1 16 ? -2.30100 21.35600 -41.11800 1.000 124.26228 16 LYS B CA 1
ATOM 660 C C . LYS B 1 16 ? -2.44400 22.70700 -40.44900 1.000 123.81630 16 LYS B C 1
ATOM 661 O O . LYS B 1 16 ? -2.96000 22.82900 -39.33200 1.000 121.32845 16 LYS B O 1
ATOM 667 N N . LYS B 1 17 ? -1.96400 23.72900 -41.15600 1.000 125.02971 17 LYS B N 1
ATOM 668 C CA . LYS B 1 17 ? -2.12900 25.11200 -40.73900 1.000 121.07463 17 LYS B CA 1
ATOM 669 C C . LYS B 1 17 ? -3.57000 25.43800 -40.36300 1.000 116.79213 17 LYS B C 1
ATOM 670 O O . LYS B 1 17 ? -3.85700 25.90300 -39.25000 1.000 114.46940 17 LYS B O 1
ATOM 676 N N . ILE B 1 18 ? -4.48000 25.23500 -41.31700 1.000 113.13920 18 ILE B N 1
ATOM 677 C CA . ILE B 1 18 ? -5.85700 25.69200 -41.17500 1.000 113.60399 18 ILE B CA 1
ATOM 678 C C . ILE B 1 18 ? -6.45600 25.14700 -39.89600 1.000 117.03054 18 ILE B C 1
ATOM 679 O O . ILE B 1 18 ? -7.15800 25.85500 -39.15600 1.000 122.56407 18 ILE B O 1
ATOM 684 N N . VAL B 1 19 ? -6.14900 23.89400 -39.59000 1.000 113.42488 19 VAL B N 1
ATOM 685 C CA . VAL B 1 19 ? -6.76800 23.25800 -38.43900 1.000 107.67844 19 VAL B CA 1
ATOM 686 C C . VAL B 1 19 ? -6.12100 23.73300 -37.14000 1.000 111.68642 19 VAL B C 1
ATOM 687 O O . VAL B 1 19 ? -6.82600 24.05000 -36.16600 1.000 112.02295 19 VAL B O 1
ATOM 691 N N . LEU B 1 20 ? -4.77600 23.79600 -37.10600 1.000 111.28197 20 LEU B N 1
ATOM 692 C CA . LEU B 1 20 ? -4.07900 24.35100 -35.94500 1.000 110.56746 20 LEU B CA 1
ATOM 693 C C . LEU B 1 20 ? -4.71100 25.67200 -35.55800 1.000 110.22492 20 LEU B C 1
ATOM 694 O O . LEU B 1 20 ? -4.98400 25.95500 -34.37800 1.000 101.38389 20 LEU B O 1
ATOM 699 N N . GLU B 1 21 ? -5.03500 26.45200 -36.57900 1.000 108.83348 21 GLU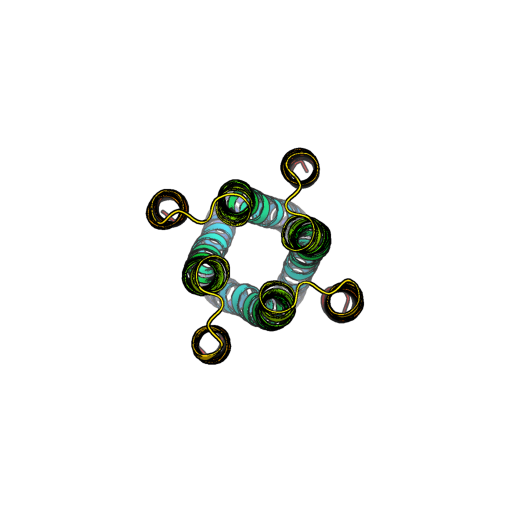 B N 1
ATOM 700 C CA . GLU B 1 21 ? -5.53500 27.79900 -36.38600 1.000 111.53184 21 GLU B CA 1
ATOM 701 C C . GLU B 1 21 ? -6.95700 27.80900 -35.85900 1.000 105.85932 21 GLU B C 1
ATOM 702 O O . GLU B 1 21 ? -7.26700 28.51600 -34.89200 1.000 103.88287 21 GLU B O 1
ATOM 708 N N . THR B 1 22 ? -7.85900 27.11200 -36.54300 1.000 110.75847 22 THR B N 1
ATOM 709 C CA . THR B 1 22 ? -9.24000 27.10100 -36.07800 1.000 113.22600 22 THR B CA 1
ATOM 710 C C . THR B 1 22 ? -9.31300 26.65400 -34.61500 1.000 109.68960 22 THR B C 1
ATOM 711 O O . THR B 1 22 ? -10.07900 27.22200 -33.81400 1.000 105.99536 22 THR B O 1
ATOM 715 N N . MET B 1 23 ? -8.44100 25.71400 -34.22400 1.000 113.12050 23 MET B N 1
ATOM 716 C CA . MET B 1 23 ? -8.45100 25.24900 -32.83600 1.000 109.07667 23 MET B CA 1
ATOM 717 C C . MET B 1 23 ? -7.94200 26.31800 -31.87500 1.000 105.16991 23 MET B C 1
ATOM 718 O O . MET B 1 23 ? -8.45300 26.45500 -30.75300 1.000 99.18834 23 MET B O 1
ATOM 723 N N . THR B 1 24 ? -6.94100 27.09200 -32.29200 1.000 111.83239 24 THR B N 1
ATOM 724 C CA . THR B 1 24 ? -6.48400 28.18500 -31.43000 1.000 113.78134 24 THR B CA 1
ATOM 725 C C . THR B 1 24 ? -7.55300 29.29600 -31.28300 1.000 101.70101 24 THR B C 1
ATOM 726 O O . THR B 1 24 ? -7.68700 29.91500 -30.20800 1.000 100.67635 24 THR B O 1
ATOM 730 N N . LYS B 1 25 ? -8.36200 29.52600 -32.32000 1.000 94.32112 25 LYS B N 1
ATOM 731 C CA . LYS B 1 25 ? -9.41300 30.53600 -32.19000 1.000 97.03076 25 LYS B CA 1
ATOM 732 C C . LYS B 1 25 ? -10.48500 30.07500 -31.21500 1.000 103.63681 25 LYS B C 1
ATOM 733 O O . LYS B 1 25 ? -10.99400 30.86400 -30.40500 1.000 103.42563 25 LYS B O 1
ATOM 739 N N . VAL B 1 26 ? -10.86800 28.80200 -31.28600 1.000 102.04731 26 VAL B N 1
ATOM 740 C CA . VAL B 1 26 ? -11.86300 28.34700 -30.32200 1.000 97.56189 26 VAL B CA 1
ATOM 741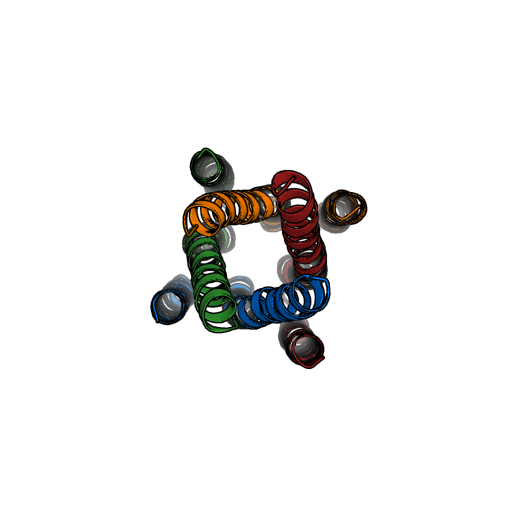 C C . VAL B 1 26 ? -11.27700 28.37300 -28.90900 1.000 110.60576 26 VAL B C 1
ATOM 742 O O . VAL B 1 26 ? -11.92100 28.86400 -27.95900 1.000 115.49372 26 VAL B O 1
ATOM 746 N N . MET B 1 27 ? -10.02300 27.91600 -28.76100 1.000 105.11085 27 MET B N 1
ATOM 747 C CA . MET B 1 27 ? -9.36800 27.91200 -27.45800 1.000 96.06829 27 MET B CA 1
ATOM 748 C C . MET B 1 27 ? -9.38600 29.28300 -26.78500 1.000 103.13295 27 MET B C 1
ATOM 749 O O . MET B 1 27 ? -9.51800 29.36200 -25.55600 1.000 105.40508 27 MET B O 1
ATOM 754 N N . GLU B 1 28 ? -9.24200 30.37600 -27.55500 1.000 103.71633 28 GLU B N 1
ATOM 755 C CA . GLU B 1 28 ? -9.32600 31.70000 -26.92300 1.000 108.23968 28 GLU B CA 1
ATOM 756 C C . GLU B 1 28 ? -10.63600 31.86400 -26.15400 1.000 107.68806 28 GLU B C 1
ATOM 757 O O . GLU B 1 28 ? -10.65000 32.30000 -24.99200 1.000 113.41955 28 GLU B O 1
ATOM 763 N N . HIS B 1 29 ? -11.75600 31.55000 -26.79900 1.000 105.31162 29 HIS B N 1
ATOM 764 C CA . HIS B 1 29 ? -13.03200 31.77800 -26.14200 1.000 106.73694 29 HIS B CA 1
ATOM 765 C C . HIS B 1 29 ? -13.24700 30.81600 -25.00200 1.000 102.66083 29 HIS B C 1
ATOM 766 O O . HIS B 1 29 ? -13.88000 31.17700 -24.01300 1.000 110.08026 29 HIS B O 1
ATOM 773 N N . LEU B 1 30 ? -12.67200 29.63900 -25.08600 1.000 103.36337 30 LEU B N 1
ATOM 774 C CA . LEU B 1 30 ? -12.79600 28.75100 -23.96600 1.000 107.68039 30 LEU B CA 1
ATOM 775 C C . LEU B 1 30 ? -12.06600 29.38500 -22.79200 1.000 109.71081 30 LEU B C 1
ATOM 776 O O . LEU B 1 30 ? -12.60100 29.46600 -21.69200 1.000 106.65274 30 LEU B O 1
ATOM 781 N N . GLU B 1 31 ? -10.85600 29.87200 -23.03100 1.000 107.71989 31 GLU B N 1
ATOM 782 C CA . GLU B 1 31 ? -10.14800 30.51100 -21.94200 1.000 114.64451 31 GLU B CA 1
ATOM 783 C C . GLU B 1 31 ? -10.98400 31.62800 -21.32600 1.000 119.82841 31 GLU B C 1
ATOM 784 O O . GLU B 1 31 ? -11.04500 31.77700 -20.10100 1.000 123.63057 31 GLU B O 1
ATOM 790 N N . LYS B 1 32 ? -11.60000 32.45500 -22.16200 1.000 120.83048 32 LYS B N 1
ATOM 791 C CA . LYS B 1 32 ? -12.48100 33.46800 -21.59700 1.000 126.24699 32 LYS B CA 1
ATOM 792 C C . LYS B 1 32 ? -13.50900 32.81300 -20.67500 1.000 124.44704 32 LYS B C 1
ATOM 793 O O . LYS B 1 32 ? -13.71000 33.24300 -19.52600 1.000 130.40905 32 LYS B O 1
ATOM 799 N N . TRP B 1 33 ? -14.11500 31.71700 -21.14400 1.000 123.46948 33 TRP B N 1
ATOM 800 C CA . TRP B 1 33 ? -15.19500 31.08200 -20.39200 1.000 124.33398 33 TRP B CA 1
ATOM 801 C C . TRP B 1 33 ? -14.67100 30.43900 -19.11800 1.000 119.14703 33 TRP B C 1
ATOM 802 O O . TRP B 1 33 ? -15.40400 30.32300 -18.13000 1.000 120.74116 33 TRP B O 1
ATOM 813 N N . PHE B 1 34 ? -13.40000 30.06100 -19.10400 1.000 116.53623 34 PHE B N 1
ATOM 814 C CA . PHE B 1 34 ? -12.81400 29.49900 -17.89000 1.000 124.65779 34 PHE B CA 1
ATOM 815 C C . PHE B 1 34 ? -12.47300 30.57200 -16.85700 1.000 125.77116 34 PHE B C 1
ATOM 816 O O . PHE B 1 34 ? -12.68700 30.35800 -15.65900 1.000 124.05730 34 PHE B O 1
ATOM 824 N N . VAL B 1 35 ? -11.91200 31.70800 -17.28900 1.000 127.53304 35 VAL B N 1
ATOM 825 C CA . VAL B 1 35 ? -11.78100 32.86600 -16.39600 1.000 134.42884 35 VAL B CA 1
ATOM 826 C C . VAL B 1 35 ? -13.10800 33.12900 -15.70500 1.000 136.30775 35 VAL B C 1
ATOM 827 O O . VAL B 1 35 ? -13.19800 33.22100 -14.46600 1.000 137.90249 35 VAL B O 1
ATOM 831 N N . THR B 1 36 ? -14.17200 33.21300 -16.50900 1.000 135.80394 36 THR B N 1
ATOM 832 C CA . THR B 1 36 ? -15.48800 33.52200 -15.96300 1.000 137.92676 36 THR B CA 1
ATOM 833 C C . THR B 1 36 ? -15.98500 32.42500 -15.02000 1.000 138.24791 36 THR B C 1
ATOM 834 O O . THR B 1 36 ? -16.51700 32.72500 -13.94100 1.000 144.11174 36 THR B O 1
ATOM 838 N N . LEU B 1 37 ? -15.80900 31.15100 -15.38700 1.000 132.46093 37 LEU B N 1
ATOM 839 C CA . LEU B 1 37 ? -16.31100 30.07700 -14.53200 1.000 128.13164 37 LEU B CA 1
ATOM 840 C C . LEU B 1 37 ? -15.58300 30.03400 -13.19300 1.000 133.92554 37 LEU B C 1
ATOM 841 O O . LEU B 1 37 ? -16.21000 29.84100 -12.14500 1.000 130.54866 37 LEU B O 1
ATOM 846 N N . ALA B 1 38 ? -14.26100 30.18000 -13.20500 1.000 137.06159 38 ALA B N 1
ATOM 847 C CA . ALA B 1 38 ? -13.52700 30.22700 -11.94800 1.000 132.27597 38 ALA B CA 1
ATOM 848 C C . ALA B 1 38 ? -14.03100 31.36400 -11.06600 1.000 135.46797 38 ALA B C 1
ATOM 849 O O . ALA B 1 38 ? -14.19600 31.19800 -9.84500 1.000 143.37792 38 ALA B O 1
ATOM 851 N N . GLU B 1 39 ? -14.29100 32.53000 -11.65900 1.000 135.90763 39 GLU B N 1
ATOM 852 C CA . GLU B 1 39 ? -14.78400 33.60900 -10.81300 1.000 140.35389 39 GLU B CA 1
ATOM 853 C C . GLU B 1 39 ? -16.19900 33.34100 -10.29100 1.000 140.10417 39 GLU B C 1
ATOM 854 O O . GLU B 1 39 ? -16.52900 33.78800 -9.18600 1.000 142.77892 39 GLU B O 1
ATOM 860 N N . ILE B 1 40 ? -17.03500 32.58900 -11.02200 1.000 137.77125 40 ILE B N 1
ATOM 861 C CA . ILE B 1 40 ? -18.34900 32.25600 -10.44100 1.000 142.06670 40 ILE B CA 1
ATOM 862 C C . ILE B 1 40 ? -18.24000 31.13900 -9.41000 1.000 139.98633 40 ILE B C 1
ATOM 863 O O . ILE B 1 40 ? -19.17000 30.94000 -8.61700 1.000 139.60196 40 ILE B O 1
ATOM 868 N N . ILE B 1 41 ? -17.17000 30.34500 -9.47100 1.000 142.75504 41 ILE B N 1
ATOM 869 C CA . ILE B 1 41 ? -16.88200 29.39100 -8.40800 1.000 138.81928 41 ILE B CA 1
ATOM 870 C C . ILE B 1 41 ? -16.59000 30.12700 -7.11700 1.000 134.56444 41 ILE B C 1
ATOM 871 O O . ILE B 1 41 ? -17.22500 29.87900 -6.08800 1.000 136.54674 41 ILE B O 1
ATOM 876 N N . ILE B 1 42 ? -15.63200 31.05200 -7.15400 1.000 137.38367 42 ILE B N 1
ATOM 877 C CA . ILE B 1 42 ? -15.34400 31.83000 -5.95000 1.000 137.05892 42 ILE B CA 1
ATOM 878 C C . ILE B 1 42 ? -16.60800 32.53400 -5.46300 1.000 138.44190 42 ILE B C 1
ATOM 879 O O . ILE B 1 42 ? -17.02700 32.37500 -4.31300 1.000 142.44464 42 ILE B O 1
ATOM 884 N N . THR B 1 43 ? -17.26200 33.27400 -6.34400 1.000 141.47313 43 THR B N 1
ATOM 885 C CA . THR B 1 43 ? -18.36000 34.14700 -5.95200 1.000 145.85859 43 THR B CA 1
ATOM 886 C C . THR B 1 43 ? -19.59900 33.69800 -6.71000 1.000 145.29454 43 THR B C 1
ATOM 887 O O . THR B 1 43 ? -19.69700 33.92300 -7.92300 1.000 149.54477 43 THR B O 1
ATOM 891 N N . LYS B 1 44 ? -20.54900 33.07100 -6.01800 1.000 143.76835 44 LYS B N 1
ATOM 892 C CA . LYS B 1 44 ? -21.65300 32.41600 -6.72900 1.000 148.42072 44 LYS B CA 1
ATOM 893 C C . LYS B 1 44 ? -22.79900 33.40100 -6.98700 1.000 154.89930 44 LYS B C 1
ATOM 894 O O . LYS B 1 44 ? -23.89300 33.29000 -6.43100 1.000 159.44145 44 LYS B O 1
ATOM 900 N N . SER B 1 45 ? -22.54500 34.36100 -7.88700 1.000 156.17002 45 SER B N 1
ATOM 901 C CA . SER B 1 45 ? -23.48800 35.44400 -8.17500 1.000 159.58291 45 SER B CA 1
ATOM 902 C C . SER B 1 45 ? -24.13600 35.25200 -9.54000 1.000 158.32355 45 SER B C 1
ATOM 903 O O . SER B 1 45 ? -23.43500 35.06800 -10.54200 1.000 157.42669 45 SER B O 1
ATOM 906 N N . GLU B 1 46 ? -25.47500 35.31400 -9.57400 1.000 157.29330 46 GLU B N 1
ATOM 907 C CA . GLU B 1 46 ? -26.18500 35.31700 -10.85300 1.000 166.01550 46 GLU B CA 1
ATOM 908 C C . GLU B 1 46 ? -25.61100 36.34500 -11.81000 1.000 164.92237 46 GLU B C 1
ATOM 909 O O . GLU B 1 46 ? -25.70500 36.17700 -13.02900 1.000 159.98108 46 GLU B O 1
ATOM 915 N N . GLU B 1 47 ? -25.06100 37.43600 -11.27800 1.000 170.03969 47 GLU B N 1
ATOM 916 C CA . GLU B 1 47 ? -24.39000 38.42500 -12.11100 1.000 172.30539 47 GLU B CA 1
ATOM 917 C C . GLU B 1 47 ? -23.39000 37.74700 -13.03600 1.000 162.66737 47 GLU B C 1
ATOM 918 O O . GLU B 1 47 ? -23.48700 37.84000 -14.26800 1.000 159.48631 47 GLU B O 1
ATOM 924 N N . LYS B 1 48 ? -22.43200 37.03900 -12.44100 1.000 160.53238 48 LYS B N 1
ATOM 925 C CA . LYS B 1 48 ? -21.47600 36.27100 -13.21900 1.000 155.67029 48 LYS B CA 1
ATOM 926 C C . LYS B 1 48 ? -22.16500 35.29900 -14.14600 1.000 155.62940 48 LYS B C 1
ATOM 927 O O . LYS B 1 48 ? -21.67800 35.03900 -15.24300 1.000 154.36541 48 LYS B O 1
ATOM 933 N N . LEU B 1 49 ? -23.27700 34.72900 -13.70900 1.000 158.10731 49 LEU B N 1
ATOM 934 C CA . LEU B 1 49 ? -24.00500 33.78500 -14.54100 1.000 155.84041 49 LEU B CA 1
ATOM 935 C C . LEU B 1 49 ? -24.44500 34.42200 -15.85200 1.000 153.10135 49 LEU B C 1
ATOM 936 O O . LEU B 1 49 ? -23.99900 34.02800 -16.94300 1.000 152.22294 49 LEU B O 1
ATOM 941 N N . GLU B 1 50 ? -25.32400 35.41600 -15.75700 1.000 154.09319 50 GLU B N 1
ATOM 942 C CA . GLU B 1 50 ? -25.80000 36.10800 -16.94300 1.000 151.59797 50 GLU B CA 1
ATOM 943 C C . GLU B 1 50 ? -24.62400 36.62200 -17.75400 1.000 147.53716 50 GLU B C 1
ATOM 944 O O . GLU B 1 50 ? -24.65700 36.61800 -18.99500 1.000 150.81745 50 GLU B O 1
ATOM 950 N N . GLU B 1 51 ? -23.54600 37.00600 -17.07900 1.000 147.52518 51 GLU B N 1
ATOM 951 C CA . GLU B 1 51 ? -22.45600 37.59300 -17.82900 1.000 147.80217 51 GLU B CA 1
ATOM 952 C C . GLU B 1 51 ? -21.66900 36.52600 -18.58100 1.000 142.29936 51 GLU B C 1
ATOM 953 O O . GLU B 1 51 ? -21.18100 36.77900 -19.69000 1.000 145.24041 51 GLU B O 1
ATOM 959 N N . LEU B 1 52 ? -21.56800 35.31800 -18.02800 1.000 139.97698 52 LEU B N 1
ATOM 960 C CA . LEU B 1 52 ? -20.99200 34.22300 -18.79800 1.000 136.58194 52 LEU B CA 1
ATOM 961 C C . LEU B 1 52 ? -21.83200 33.94500 -20.03200 1.000 135.25107 52 LEU B C 1
ATOM 962 O O . LEU B 1 52 ? -21.29200 33.65200 -21.10900 1.000 134.59156 52 LEU B O 1
ATOM 967 N N . LYS B 1 53 ? -23.16200 34.01100 -19.89200 1.000 136.86241 53 LYS B N 1
ATOM 968 C CA . LYS B 1 53 ? -23.99600 33.84600 -21.08200 1.000 128.14727 53 LYS B CA 1
ATOM 969 C C . LYS B 1 53 ? -23.58600 34.84100 -22.15700 1.000 131.33468 53 LYS B C 1
ATOM 970 O O . LYS B 1 53 ? -23.27400 34.45600 -23.29200 1.000 135.49129 53 LYS B O 1
ATOM 976 N N . GLU B 1 54 ? -23.54800 36.12700 -21.79700 1.000 135.35235 54 GLU B N 1
ATOM 977 C CA . GLU B 1 54 ? -23.15700 37.16700 -22.75100 1.000 132.00533 54 GLU B CA 1
ATOM 978 C C . GLU B 1 54 ? -21.82500 36.86400 -23.44800 1.000 131.88718 54 GLU B C 1
ATOM 979 O O . GLU B 1 54 ? -21.69900 37.03800 -24.67100 1.000 131.85355 54 GLU B O 1
ATOM 985 N N . THR B 1 55 ? -20.80700 36.43600 -22.69200 1.000 137.07937 55 THR B N 1
ATOM 986 C CA . THR B 1 55 ? -19.50200 36.20500 -23.32300 1.000 136.81861 55 THR B CA 1
ATOM 987 C C . THR B 1 55 ? -19.53100 35.00700 -24.26700 1.000 129.10157 55 THR B C 1
ATOM 988 O O . THR B 1 55 ? -18.97800 35.06800 -25.38000 1.000 128.10404 55 THR B O 1
ATOM 992 N N . MET B 1 56 ? -20.13200 33.89800 -23.82300 1.000 123.67086 56 MET B N 1
ATOM 993 C CA . MET B 1 56 ? -20.25500 32.74100 -24.69500 1.000 118.31267 56 MET B CA 1
ATOM 994 C C . MET B 1 56 ? -20.91300 33.14500 -25.99000 1.000 124.78965 56 MET B C 1
ATOM 995 O O . MET B 1 56 ? -20.52500 32.68200 -27.07100 1.000 122.76221 56 MET B O 1
ATOM 1000 N N . GLU B 1 57 ? -21.87600 34.05600 -25.87800 1.000 129.75299 57 GLU B N 1
ATOM 1001 C CA . GLU B 1 57 ? -22.63700 34.59600 -26.99800 1.000 126.31002 57 GLU B CA 1
ATOM 1002 C C . GLU B 1 57 ? -21.73200 35.31700 -28.00400 1.000 124.99938 57 GLU B C 1
ATOM 1003 O O . GLU B 1 57 ? -21.70400 34.96900 -29.20000 1.000 121.96558 57 GLU B O 1
ATOM 1009 N N . LYS B 1 58 ? -21.01200 36.35300 -27.53200 1.000 125.22980 58 LYS B N 1
ATOM 1010 C CA . LYS B 1 58 ? -20.00900 37.06800 -28.33400 1.000 125.43527 58 LYS B CA 1
ATOM 1011 C C . LYS B 1 58 ? -19.12800 36.09000 -29.09700 1.000 126.06195 58 LYS B C 1
ATOM 1012 O O . LYS B 1 58 ? -18.85200 36.26800 -30.29400 1.000 117.58379 58 LYS B O 1
ATOM 1018 N N . SER B 1 59 ? -18.68700 35.04800 -28.39100 1.000 123.40998 59 SER B N 1
ATOM 1019 C CA . SER B 1 59 ? -17.77500 34.08900 -28.99300 1.000 116.13306 59 SER B CA 1
ATOM 1020 C C . SER B 1 59 ? -18.44300 33.32200 -30.12800 1.000 112.51170 59 SER B C 1
ATOM 1021 O O . SER B 1 59 ? -17.90100 33.25000 -31.23700 1.000 113.12398 59 SER B O 1
ATOM 1024 N N . ILE B 1 60 ? -19.62800 32.75700 -29.88700 1.000 112.54272 60 ILE B N 1
ATOM 1025 C CA . ILE B 1 60 ? -20.18800 31.89600 -30.93000 1.000 118.90852 60 ILE B CA 1
ATOM 1026 C C . ILE B 1 60 ? -20.51800 32.72100 -32.16600 1.000 119.73596 60 ILE B C 1
ATOM 1027 O O . ILE B 1 60 ? -20.35000 32.24600 -33.29300 1.000 112.83542 60 ILE B O 1
ATOM 1032 N N . GLU B 1 61 ? -20.98400 33.97100 -31.98000 1.000 123.01755 61 GLU B N 1
ATOM 1033 C CA . GLU B 1 61 ? -21.33800 34.78000 -33.15700 1.000 118.65161 61 GLU B CA 1
ATOM 1034 C C . GLU B 1 61 ? -20.09700 35.23900 -33.90400 1.000 117.56081 61 GLU B C 1
ATOM 1035 O O . GLU B 1 61 ? -20.06900 35.23200 -35.14300 1.000 116.06165 61 GLU B O 1
ATOM 1041 N N . GLU B 1 62 ? -19.08000 35.68800 -33.17000 1.000 118.40501 62 GLU B N 1
ATOM 1042 C CA . GLU B 1 62 ? -17.79100 35.95200 -33.77800 1.000 122.71091 62 GLU B CA 1
ATOM 1043 C C . GLU B 1 62 ? -17.37800 34.80200 -34.68400 1.000 116.80775 62 GLU B C 1
ATOM 1044 O O . GLU B 1 62 ? -16.99600 35.01500 -35.83300 1.000 114.64162 62 GLU B O 1
ATOM 1050 N N . LEU B 1 63 ? -17.53300 33.57100 -34.21000 1.000 113.66521 63 LEU B N 1
ATOM 1051 C CA . LEU B 1 63 ? -17.18400 32.40400 -35.01300 1.000 110.42584 63 LEU B CA 1
ATOM 1052 C C . LEU B 1 63 ? -18.20500 32.12600 -36.10700 1.000 115.84539 63 LEU B C 1
ATOM 1053 O O . LEU B 1 63 ? -17.88300 31.48600 -37.11100 1.000 118.74041 63 LEU B O 1
ATOM 1058 N N . ARG B 1 64 ? -19.44500 32.55700 -35.90800 1.000 116.27805 64 ARG B N 1
ATOM 1059 C CA . ARG B 1 64 ? -20.49700 32.35200 -36.89400 1.000 117.36131 64 ARG B CA 1
ATOM 1060 C C . ARG B 1 64 ? -20.22300 33.15600 -38.15000 1.000 118.51168 64 ARG B C 1
ATOM 1061 O O . ARG B 1 64 ? -20.04200 32.58900 -39.23500 1.000 116.20793 64 ARG B O 1
ATOM 1069 N N . LYS B 1 65 ? -20.19300 34.49600 -38.01200 1.000 124.84433 65 LYS B N 1
ATOM 1070 C CA . LYS B 1 65 ? -19.80000 35.36700 -39.12400 1.000 124.51049 65 LYS B CA 1
ATOM 1071 C C . LYS B 1 65 ? -18.49800 34.91600 -39.75000 1.000 115.98946 65 LYS B C 1
ATOM 1072 O O . LYS B 1 65 ? -18.29300 35.09100 -40.95400 1.000 110.04933 65 LYS B O 1
ATOM 1078 N N . GLU B 1 66 ? -17.62300 34.32000 -38.94300 1.000 118.48546 66 GLU B N 1
ATOM 1079 C CA . GLU B 1 66 ? -16.30000 33.93400 -39.41000 1.000 116.97924 66 GLU B CA 1
ATOM 1080 C C . GLU B 1 66 ? -16.38800 32.87500 -40.50500 1.000 122.23235 66 GLU B C 1
ATOM 1081 O O . GLU B 1 66 ? -15.62800 32.91600 -41.47800 1.000 123.82839 66 GLU B O 1
ATOM 1087 N N . ALA B 1 67 ? -17.31200 31.91900 -40.37000 1.000 121.90861 67 ALA B N 1
ATOM 1088 C CA . ALA B 1 67 ? -17.48300 30.91300 -41.40800 1.000 112.88670 67 ALA B CA 1
ATOM 1089 C C . ALA B 1 67 ? -17.82100 31.53000 -42.75600 1.000 121.59589 67 ALA B C 1
ATOM 1090 O O . ALA B 1 67 ? -17.79500 30.81200 -43.76200 1.000 128.73714 67 ALA B O 1
ATOM 1092 N N . GLU B 1 68 ? -18.10400 32.84000 -42.79500 1.000 129.05111 68 GLU B N 1
ATOM 1093 C CA . GLU B 1 68 ? -18.55400 33.59600 -43.97400 1.000 122.69191 68 GLU B CA 1
ATOM 1094 C C . GLU B 1 68 ? -17.47900 34.55000 -44.48500 1.000 116.41990 68 GLU B C 1
ATOM 1095 O O . GLU B 1 68 ? -17.09500 34.50400 -45.64700 1.000 119.58123 68 GLU B O 1
ATOM 1101 N N . MET C 1 4 ? -5.95300 8.43200 -60.77400 1.000 184.81821 4 MET C N 1
ATOM 1102 C CA . MET C 1 4 ? -7.38700 8.50000 -60.52700 1.000 185.17168 4 MET C CA 1
ATOM 1103 C C . MET C 1 4 ? -7.69300 8.68200 -59.03900 1.000 182.33181 4 MET C C 1
ATOM 1104 O O . MET C 1 4 ? -7.39700 9.72800 -58.47400 1.000 181.67815 4 MET C O 1
ATOM 1109 N N . GLU C 1 5 ? -8.24400 7.63900 -58.40900 1.000 183.31324 5 GLU C N 1
ATOM 1110 C CA . GLU C 1 5 ? -8.86700 7.76300 -57.09600 1.000 184.21563 5 GLU C CA 1
ATOM 1111 C C . GLU C 1 5 ? -7.85100 7.52600 -55.97500 1.000 182.97328 5 GLU C C 1
ATOM 1112 O O . GLU C 1 5 ? -7.99400 8.07300 -54.87400 1.000 185.02071 5 GLU C O 1
ATOM 1118 N N . LYS C 1 6 ? -6.81700 6.71900 -56.24200 1.000 175.47241 6 LYS C N 1
ATOM 1119 C CA . LYS C 1 6 ? -5.76600 6.41800 -55.27000 1.000 170.01356 6 LYS C CA 1
ATOM 1120 C C . LYS C 1 6 ? -5.16300 7.66000 -54.62500 1.000 168.20409 6 LYS C C 1
ATOM 1121 O O . LYS C 1 6 ? -4.77200 7.65800 -53.44500 1.000 166.53549 6 LYS C O 1
ATOM 1127 N N . PHE C 1 7 ? -5.08500 8.74100 -55.39800 1.000 170.79166 7 PHE C N 1
ATOM 1128 C CA . PHE C 1 7 ? -4.57200 9.99800 -54.86600 1.000 173.81122 7 PHE C CA 1
ATOM 1129 C C . PHE C 1 7 ? -5.56300 10.59100 -53.87300 1.000 174.63831 7 PHE C C 1
ATOM 1130 O O . PHE C 1 7 ? -5.17400 11.03000 -52.78000 1.000 171.67279 7 PHE C O 1
ATOM 1138 N N . LYS C 1 8 ? -6.85100 10.61200 -54.25200 1.000 175.73955 8 LYS C N 1
ATOM 1139 C CA . LYS C 1 8 ? -7.92900 11.02500 -53.35300 1.000 174.56174 8 LYS C CA 1
ATOM 1140 C C . LYS C 1 8 ? -7.81600 10.30200 -52.02000 1.000 171.45587 8 LYS C C 1
ATOM 1141 O O . LYS C 1 8 ? -7.89600 10.91500 -50.94400 1.000 166.88376 8 LYS C O 1
ATOM 1147 N N . GLU C 1 9 ? -7.66400 8.97600 -52.09200 1.000 172.06596 9 GLU C N 1
ATOM 1148 C CA . GLU C 1 9 ? -7.42300 8.14000 -50.92200 1.000 166.13223 9 GLU C CA 1
ATOM 1149 C C . GLU C 1 9 ? -6.33200 8.73700 -50.03600 1.000 161.85068 9 GLU C C 1
ATOM 1150 O O . GLU C 1 9 ? -6.57800 9.12000 -48.88000 1.000 159.48895 9 GLU C O 1
ATOM 1156 N N . GLN C 1 10 ? -5.11400 8.81200 -50.58300 1.000 160.14651 10 GLN C N 1
ATOM 1157 C CA . GLN C 1 10 ? -3.96000 9.23800 -49.79400 1.000 156.93395 10 GLN C CA 1
ATOM 1158 C C . GLN C 1 10 ? -4.20700 10.59400 -49.12400 1.000 155.34181 10 GLN C C 1
ATOM 1159 O O . GLN C 1 10 ? -3.93300 10.77600 -47.92100 1.000 156.71700 10 GLN C O 1
ATOM 1165 N N . LEU C 1 11 ? -4.73000 11.55900 -49.88900 1.000 156.21115 11 LEU C N 1
ATOM 1166 C CA . LEU C 1 11 ? -4.93300 12.90100 -49.34600 1.000 157.34725 11 LEU C CA 1
ATOM 1167 C C . LEU C 1 11 ? -5.92800 12.87400 -48.19100 1.000 150.02971 11 LEU C C 1
ATOM 1168 O O . LEU C 1 11 ? -5.67900 13.44400 -47.11900 1.000 144.05802 11 LEU C O 1
ATOM 1173 N N . LEU C 1 12 ? -7.06400 12.20300 -48.39500 1.000 149.47132 12 LEU C N 1
ATOM 1174 C CA . LEU C 1 12 ? -8.09300 12.14900 -47.36300 1.000 146.22475 12 LEU C CA 1
ATOM 1175 C C . LEU C 1 12 ? -7.54900 11.57200 -46.06200 1.000 141.01669 12 LEU C C 1
ATOM 1176 O O . LEU C 1 12 ? -7.82500 12.09400 -44.97400 1.000 137.40459 12 LEU C O 1
ATOM 1181 N N . GLU C 1 13 ? -6.79900 10.47300 -46.15100 1.000 142.65119 13 GLU C N 1
ATOM 1182 C CA . GLU C 1 13 ? -6.26500 9.86300 -44.93400 1.000 139.18978 13 GLU C CA 1
ATOM 1183 C C . GLU C 1 13 ? -5.34100 10.80500 -44.19600 1.000 135.41357 13 GLU C C 1
ATOM 1184 O O . GLU C 1 13 ? -5.46500 10.97800 -42.97300 1.000 134.97312 13 GLU C O 1
ATOM 1190 N N . GLU C 1 14 ? -4.36300 11.37100 -44.90300 1.000 139.38807 14 GLU C N 1
ATOM 1191 C CA . GLU C 1 14 ? -3.50000 12.32800 -44.22700 1.000 142.82356 14 GLU C CA 1
ATOM 1192 C C . GLU C 1 14 ? -4.33500 13.39800 -43.54000 1.000 139.35649 14 GLU C C 1
ATOM 1193 O O . GLU C 1 14 ? -4.01100 13.83300 -42.43100 1.000 140.32973 14 GLU C O 1
ATOM 1199 N N . VAL C 1 15 ? -5.45100 13.78500 -44.16000 1.000 138.27906 15 VAL C N 1
ATOM 1200 C CA . VAL C 1 15 ? -6.33200 14.80000 -43.58100 1.000 128.71531 15 VAL C CA 1
ATOM 1201 C C . VAL C 1 15 ? -6.88200 14.34100 -42.24000 1.000 129.54826 15 VAL C C 1
ATOM 1202 O O . VAL C 1 15 ? -6.81200 15.06600 -41.23400 1.000 127.39471 15 VAL C O 1
ATOM 1206 N N . LYS C 1 16 ? -7.51100 13.16000 -42.23700 1.000 132.37958 16 LYS C N 1
ATOM 1207 C CA . LYS C 1 16 ? -8.10700 12.62300 -41.01300 1.000 131.69116 16 LYS C CA 1
ATOM 1208 C C . LYS C 1 16 ? -7.07500 12.58100 -39.90000 1.000 130.27594 16 LYS C C 1
ATOM 1209 O O . LYS C 1 16 ? -7.34600 12.98800 -38.75400 1.000 128.85916 16 LYS C O 1
ATOM 1215 N N . LYS C 1 17 ? -5.87300 12.11300 -40.23700 1.000 125.94169 17 LYS C N 1
ATOM 1216 C CA . LYS C 1 17 ? -4.78400 12.08900 -39.27500 1.000 122.24054 17 LYS C CA 1
ATOM 1217 C C . LYS C 1 17 ? -4.54600 13.46600 -38.67900 1.000 121.71225 17 LYS C C 1
ATOM 1218 O O . LYS C 1 17 ? -4.59300 13.62900 -37.45900 1.000 124.00777 17 LYS C O 1
ATOM 1224 N N . ILE C 1 18 ? -4.29600 14.46500 -39.54100 1.000 119.57809 18 ILE C N 1
ATOM 1225 C CA . ILE C 1 18 ? -4.01200 15.83100 -39.09200 1.000 109.57457 18 ILE C CA 1
ATOM 1226 C C . ILE C 1 18 ? -5.03700 16.29400 -38.08000 1.000 114.49706 18 ILE C C 1
ATOM 1227 O O . ILE C 1 18 ? -4.69200 16.83400 -37.01500 1.000 115.20351 18 ILE C O 1
ATOM 1232 N N . VAL C 1 19 ? -6.31700 16.16400 -38.43900 1.000 123.40540 19 VAL C N 1
ATOM 1233 C CA . VAL C 1 19 ? -7.37500 16.47000 -37.48000 1.000 121.05347 19 VAL C CA 1
ATOM 1234 C C . VAL C 1 19 ? -7.05200 15.81100 -36.14600 1.000 107.73253 19 VAL C C 1
ATOM 1235 O O . VAL C 1 19 ? -6.70600 16.49000 -35.17300 1.000 102.12440 19 VAL C O 1
ATOM 1239 N N . LEU C 1 20 ? -7.02000 14.47400 -36.13500 1.000 105.69056 20 LEU C N 1
ATOM 1240 C CA . LEU C 1 20 ? -6.79100 13.72100 -34.89800 1.000 124.49621 20 LEU C CA 1
ATOM 1241 C C . LEU C 1 20 ? -5.59300 14.23600 -34.08200 1.000 120.64301 20 LEU C C 1
ATOM 1242 O O . LEU C 1 20 ? -5.67600 14.37900 -32.85500 1.000 111.00637 20 LEU C O 1
ATOM 1247 N N . GLU C 1 21 ? -4.47800 14.52900 -34.74800 1.000 118.51058 21 GLU C N 1
ATOM 1248 C CA . GLU C 1 21 ? -3.31700 15.09100 -34.06400 1.000 108.93442 21 GLU C CA 1
ATOM 1249 C C . GLU C 1 21 ? -3.66500 16.39600 -33.36100 1.000 101.58612 21 GLU C C 1
ATOM 1250 O O . GLU C 1 21 ? -3.40800 16.57300 -32.15900 1.000 96.07283 21 GLU C O 1
ATOM 1256 N N . THR C 1 22 ? -4.23100 17.33500 -34.11600 1.000 104.78969 22 THR C N 1
ATOM 1257 C CA . THR C 1 22 ? -4.55900 18.64200 -33.55900 1.000 103.95902 22 THR C CA 1
ATOM 1258 C C . THR C 1 22 ? -5.55000 18.53000 -32.41600 1.000 104.48520 22 THR C C 1
ATOM 1259 O O . THR C 1 22 ? -5.39300 19.17100 -31.36600 1.000 111.13606 22 THR C O 1
ATOM 1263 N N . MET C 1 23 ? -6.57700 17.71700 -32.60200 1.000 105.24855 23 MET C N 1
ATOM 12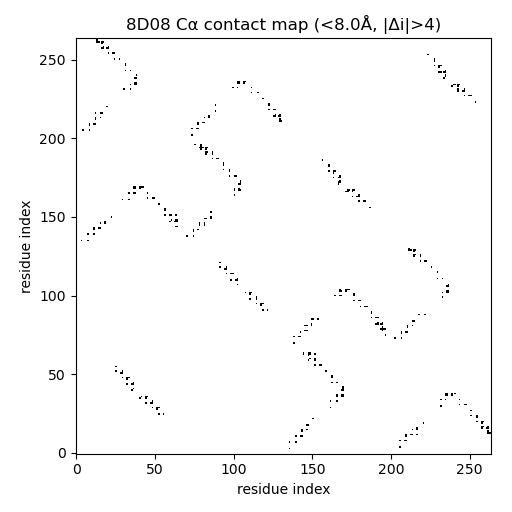64 C CA . MET C 1 23 ? -7.54800 17.51500 -31.53900 1.000 106.18794 23 MET C CA 1
ATOM 1265 C C . MET C 1 23 ? -6.88200 16.99600 -30.26700 1.000 107.30980 23 MET C C 1
ATOM 1266 O O . MET C 1 23 ? -7.07700 17.56600 -29.18800 1.000 105.93289 23 MET C O 1
ATOM 1271 N N . THR C 1 24 ? -6.08700 15.91600 -30.36100 1.000 110.15376 24 THR C N 1
ATOM 1272 C CA . THR C 1 24 ? -5.52200 15.35400 -29.12900 1.000 108.72989 24 THR C CA 1
ATOM 1273 C C . THR C 1 24 ? -4.62400 16.36500 -28.44500 1.000 101.27318 24 THR C C 1
ATOM 1274 O O . THR C 1 24 ? -4.54900 16.39900 -27.21500 1.000 97.73962 24 THR C O 1
ATOM 1278 N N . LYS C 1 25 ? -3.90900 17.17500 -29.22900 1.000 102.69476 25 LYS C N 1
ATOM 1279 C CA . LYS C 1 25 ? -3.10500 18.22100 -28.61200 1.000 102.82572 25 LYS C CA 1
ATOM 1280 C C . LYS C 1 25 ? -3.99100 19.16100 -27.80900 1.000 97.82241 25 LYS C C 1
ATOM 1281 O O . LYS C 1 25 ? -3.69600 19.49600 -26.64500 1.000 97.83801 25 LYS C O 1
ATOM 1287 N N . VAL C 1 26 ? -5.12700 19.53000 -28.39200 1.000 98.29861 26 VAL C N 1
ATOM 1288 C CA . VAL C 1 26 ? -6.12900 20.28300 -27.64400 1.000 108.17979 26 VAL C CA 1
ATOM 1289 C C . VAL C 1 26 ? -6.57000 19.52900 -26.39300 1.000 104.46976 26 VAL C C 1
ATOM 1290 O O . VAL C 1 26 ? -6.91200 20.13300 -25.36900 1.000 98.83979 26 VAL C O 1
ATOM 1294 N N . MET C 1 27 ? -6.58600 18.21100 -26.45800 1.000 98.53339 27 MET C N 1
ATOM 1295 C CA . MET C 1 27 ? -7.11600 17.48100 -25.32200 1.000 105.12907 27 MET C CA 1
ATOM 1296 C C . MET C 1 27 ? -6.10800 17.44200 -24.18500 1.000 105.93318 27 MET C C 1
ATOM 1297 O O . MET C 1 27 ? -6.47600 17.58700 -23.01700 1.000 114.98490 27 MET C O 1
ATOM 1302 N N . GLU C 1 28 ? -4.83200 17.28000 -24.51300 1.000 99.29673 28 GLU C N 1
ATOM 1303 C CA . GLU C 1 28 ? -3.77800 17.49900 -23.53300 1.000 97.06119 28 GLU C CA 1
ATOM 1304 C C . GLU C 1 28 ? -3.91900 18.85400 -22.85500 1.000 101.73698 28 GLU C C 1
ATOM 1305 O O . GLU C 1 28 ? -3.63200 18.98300 -21.66100 1.000 101.98954 28 GLU C O 1
ATOM 1311 N N . HIS C 1 29 ? -4.33000 19.88200 -23.60500 1.000 105.42665 29 HIS C N 1
ATOM 1312 C CA . HIS C 1 29 ? -4.51800 21.20600 -22.99900 1.000 103.67152 29 HIS C CA 1
ATOM 1313 C C . HIS C 1 29 ? -5.75400 21.27200 -22.10100 1.000 97.60550 29 HIS C C 1
ATOM 1314 O O . HIS C 1 29 ? -5.66800 21.64900 -20.91800 1.000 99.89163 29 HIS C O 1
ATOM 1321 N N . LEU C 1 30 ? -6.91700 20.96100 -22.67100 1.000 94.22756 30 LEU C N 1
ATOM 1322 C CA . LEU C 1 30 ? -8.13700 20.81500 -21.89300 1.000 94.32602 30 LEU C CA 1
ATOM 1323 C C . LEU C 1 30 ? -7.88300 20.08900 -20.58800 1.000 107.92272 30 LEU C C 1
ATOM 1324 O O . LEU C 1 30 ? -8.53400 20.37600 -19.58100 1.000 110.50645 30 LEU C O 1
ATOM 1329 N N . GLU C 1 31 ? -6.94200 19.14500 -20.59000 1.000 110.76207 31 GLU C N 1
ATOM 1330 C CA . GLU C 1 31 ? -6.66800 18.35600 -19.40200 1.000 101.83371 31 GLU C CA 1
ATOM 1331 C C . GLU C 1 31 ? -6.22700 19.23200 -18.24600 1.000 104.91284 31 GLU C C 1
ATOM 1332 O O . GLU C 1 31 ? -6.90200 19.30000 -17.20800 1.000 115.10201 31 GLU C O 1
ATOM 1338 N N . LYS C 1 32 ? -5.09200 19.90200 -18.40000 1.000 102.64953 32 LYS C N 1
ATOM 1339 C CA . LYS C 1 32 ? -4.62400 20.80300 -17.36100 1.000 108.46408 32 LYS C CA 1
ATOM 1340 C C . LYS C 1 32 ? -5.76300 21.72400 -16.95300 1.000 110.85439 32 LYS C C 1
ATOM 1341 O O . LYS C 1 32 ? -5.97700 21.97500 -15.75800 1.000 107.44954 32 LYS C O 1
ATOM 1347 N N . TRP C 1 33 ? -6.49500 22.22900 -17.95900 1.000 118.63747 33 TRP C N 1
ATOM 1348 C CA . TRP C 1 33 ? -7.52300 23.23700 -17.68800 1.000 114.00361 33 TRP C CA 1
ATOM 1349 C C . TRP C 1 33 ? -8.58800 22.67800 -16.75100 1.000 112.59208 33 TRP C C 1
ATOM 1350 O O . TRP C 1 33 ? -8.93100 23.30700 -15.73900 1.000 118.46147 33 TRP C O 1
ATOM 1361 N N . PHE C 1 34 ? -9.03100 21.44400 -17.02000 1.000 115.67132 34 PHE C N 1
ATOM 1362 C CA . PHE C 1 34 ? -9.98500 20.73600 -16.16400 1.000 121.35833 34 PHE C CA 1
ATOM 1363 C C . PHE C 1 34 ? -9.44400 20.50900 -14.75900 1.000 121.48297 34 PHE C C 1
ATOM 1364 O O . PHE C 1 34 ? -10.17700 20.65900 -13.77700 1.000 121.63992 34 PHE C O 1
ATOM 1372 N N . VAL C 1 35 ? -8.18100 20.10600 -14.63200 1.000 113.47792 35 VAL C N 1
ATOM 1373 C CA . VAL C 1 35 ? -7.75300 19.70900 -13.29300 1.000 121.52868 35 VAL C CA 1
ATOM 1374 C C . VAL C 1 35 ? -7.50800 20.93000 -12.40900 1.000 124.50589 35 VAL C C 1
ATOM 1375 O O . VAL C 1 35 ? -7.91300 20.94400 -11.24200 1.000 130.47281 35 VAL C O 1
ATOM 1379 N N . THR C 1 36 ? -6.85100 21.97500 -12.93000 1.000 120.47465 36 THR C N 1
ATOM 1380 C CA . THR C 1 36 ? -6.71400 23.19900 -12.13500 1.000 117.05228 36 THR C CA 1
ATOM 1381 C C . THR C 1 36 ? -8.07600 23.81500 -11.85800 1.000 114.76011 36 THR C C 1
ATOM 1382 O O . THR C 1 36 ? -8.28200 24.48600 -10.83100 1.000 114.82867 36 THR C O 1
ATOM 1386 N N . LEU C 1 37 ? -9.01800 23.58000 -12.76100 1.000 117.53784 37 LEU C N 1
ATOM 1387 C CA . LEU C 1 37 ? -10.39200 23.94100 -12.49800 1.000 115.69539 37 LEU C CA 1
ATOM 1388 C C . LEU C 1 37 ? -10.96000 23.17300 -11.31700 1.000 123.89281 37 LEU C C 1
ATOM 1389 O O . LEU C 1 37 ? -11.64500 23.75300 -10.47600 1.000 126.87621 37 LEU C O 1
ATOM 1394 N N . ALA C 1 38 ? -10.69800 21.86700 -11.24000 1.000 124.91455 38 ALA C N 1
ATOM 1395 C CA . ALA C 1 38 ? -11.16800 21.08900 -10.09600 1.000 119.35217 38 ALA C CA 1
ATOM 1396 C C . ALA C 1 38 ? -10.51600 21.57100 -8.80600 1.000 124.29794 38 ALA C C 1
ATOM 1397 O O . ALA C 1 38 ? -11.15400 21.59600 -7.74800 1.000 127.33338 38 ALA C O 1
ATOM 1399 N N . GLU C 1 39 ? -9.24300 21.97400 -8.87800 1.000 125.80689 39 GLU C N 1
ATOM 1400 C CA . GLU C 1 39 ? -8.57500 22.54500 -7.70500 1.000 121.91648 39 GLU C CA 1
ATOM 1401 C C . GLU C 1 39 ? -9.29400 23.79500 -7.22700 1.000 122.11976 39 GLU C C 1
ATOM 1402 O O . GLU C 1 39 ? -9.65500 23.90700 -6.05300 1.000 126.37819 39 GLU C O 1
ATOM 1408 N N . ILE C 1 40 ? -9.47100 24.77300 -8.12100 1.000 125.85301 40 ILE C N 1
ATOM 1409 C CA . ILE C 1 40 ? -10.20900 25.96700 -7.72600 1.000 124.08169 40 ILE C CA 1
ATOM 1410 C C . ILE C 1 40 ? -11.61100 25.60700 -7.25000 1.000 120.89881 40 ILE C C 1
ATOM 1411 O O . ILE C 1 40 ? -12.18200 26.31600 -6.41700 1.000 122.90917 40 ILE C O 1
ATOM 1416 N N . ILE C 1 41 ? -12.17500 24.49300 -7.73000 1.000 124.93380 41 ILE C N 1
ATOM 1417 C CA . ILE C 1 41 ? -13.43100 24.00000 -7.16000 1.000 129.52903 41 ILE C CA 1
ATOM 1418 C C . ILE C 1 41 ? -13.25400 23.71300 -5.68400 1.000 127.72142 41 ILE C C 1
ATOM 1419 O O . ILE C 1 41 ? -14.04000 24.16100 -4.84000 1.000 123.99866 41 ILE C O 1
ATOM 1424 N N . ILE C 1 42 ? -12.21700 22.94400 -5.35900 1.000 134.49501 42 ILE C N 1
ATOM 1425 C CA . ILE C 1 42 ? -12.09800 22.34900 -4.02900 1.000 136.26913 42 ILE C CA 1
ATOM 1426 C C . ILE C 1 42 ? -11.61300 23.36300 -2.99500 1.000 129.58221 42 ILE C C 1
ATOM 1427 O O . ILE C 1 42 ? -12.11600 23.39500 -1.86800 1.000 125.64981 42 ILE C O 1
ATOM 1432 N N . THR C 1 43 ? -10.65400 24.21400 -3.35000 1.000 129.14770 43 THR C N 1
ATOM 1433 C CA . THR C 1 43 ? -10.03900 25.10600 -2.37800 1.000 125.32236 43 THR C CA 1
ATOM 1434 C C . THR C 1 43 ? -10.48000 26.56400 -2.47800 1.000 128.94271 43 THR C C 1
ATOM 1435 O O . THR C 1 43 ? -10.17300 27.33800 -1.56800 1.000 133.27455 43 THR C O 1
ATOM 1439 N N . LYS C 1 44 ? -11.19500 26.95600 -3.53900 1.000 132.18414 44 LYS C N 1
ATOM 1440 C CA . LYS C 1 44 ? -11.68200 28.33200 -3.70900 1.000 128.11175 44 LYS C CA 1
ATOM 1441 C C . LYS C 1 44 ? -10.53300 29.32500 -3.81000 1.000 129.29961 44 LYS C C 1
ATOM 1442 O O . LYS C 1 44 ? -10.64700 30.48000 -3.39900 1.000 132.23345 44 LYS C O 1
ATOM 1448 N N . SER C 1 45 ? -9.42400 28.88300 -4.37700 1.000 128.91786 45 SER C N 1
ATOM 1449 C CA . SER C 1 45 ? -8.19700 29.66500 -4.33500 1.000 134.82006 45 SER C CA 1
ATOM 1450 C C . SER C 1 45 ? -8.22900 30.80700 -5.34500 1.000 136.69776 45 SER C C 1
ATOM 1451 O O . SER C 1 45 ? -8.35600 30.57600 -6.55300 1.000 143.47790 45 SER C O 1
ATOM 1454 N N . GLU C 1 46 ? -8.07600 32.04000 -4.85400 1.000 135.17759 46 GLU C N 1
ATOM 1455 C CA . GLU C 1 46 ? -7.78600 33.13900 -5.76400 1.000 138.03856 46 GLU C CA 1
ATOM 1456 C C . GLU C 1 46 ? -6.42600 32.93900 -6.41900 1.000 137.12169 46 GLU C C 1
ATOM 1457 O O . GLU C 1 46 ? -6.24500 33.24900 -7.60700 1.000 143.41340 46 GLU C O 1
ATOM 1463 N N . GLU C 1 47 ? -5.47000 32.37500 -5.67400 1.000 137.09661 47 GLU C N 1
ATOM 1464 C CA . GLU C 1 47 ? -4.17800 32.03000 -6.25400 1.000 136.23128 47 GLU C CA 1
ATOM 1465 C C . GLU C 1 47 ? -4.31200 30.98000 -7.34300 1.000 136.48874 47 GLU C C 1
ATOM 1466 O O . GLU C 1 47 ? -3.66700 31.08000 -8.39000 1.000 148.38695 47 GLU C O 1
ATOM 1472 N N . LYS C 1 48 ? -5.12800 29.95500 -7.12500 1.000 130.21564 48 LYS C N 1
ATOM 1473 C CA . LYS C 1 48 ? -5.24000 28.97400 -8.19500 1.000 138.59332 48 LYS C CA 1
ATOM 1474 C C . LYS C 1 48 ? -6.02500 29.53700 -9.36700 1.000 135.40127 48 LYS C C 1
ATOM 1475 O O . LYS C 1 48 ? -5.80800 29.11700 -10.50400 1.000 132.76266 48 LYS C O 1
ATOM 1481 N N . LEU C 1 49 ? -6.91400 30.49400 -9.11500 1.000 132.52733 49 LEU C N 1
ATOM 1482 C CA . LEU C 1 49 ? -7.52000 31.22200 -10.21800 1.000 131.52468 49 LEU C CA 1
ATOM 1483 C C . LEU C 1 49 ? -6.44300 31.86300 -11.06500 1.000 132.71297 49 LEU C C 1
ATOM 1484 O O . LEU C 1 49 ? -6.43400 31.73000 -12.29100 1.000 133.01549 49 LEU C O 1
ATOM 1489 N N . GLU C 1 50 ? -5.52900 32.56800 -10.42500 1.000 135.12637 50 GLU C N 1
ATOM 1490 C CA . GLU C 1 50 ? -4.41400 33.11000 -11.17700 1.000 136.77454 50 GLU C CA 1
ATOM 1491 C C . GLU C 1 50 ? -3.66100 32.01300 -11.89800 1.000 133.99884 50 GLU C C 1
ATOM 1492 O O . GLU C 1 50 ? -3.25700 32.19000 -13.04900 1.000 137.85699 50 GLU C O 1
ATOM 1498 N N . GLU C 1 51 ? -3.41100 30.90100 -11.22000 1.000 132.41166 51 GLU C N 1
ATOM 1499 C CA . GLU C 1 51 ? -2.64100 29.83300 -11.84200 1.000 137.12708 51 GLU C CA 1
ATOM 1500 C C . GLU C 1 51 ? -3.32000 29.38300 -13.11900 1.000 133.90147 51 GLU C C 1
ATOM 1501 O O . GLU C 1 51 ? -2.67100 29.17900 -14.14900 1.000 135.48416 51 GLU C O 1
ATOM 1507 N N . LEU C 1 52 ? -4.63900 29.28900 -13.06900 1.000 130.31946 52 LEU C N 1
ATOM 1508 C CA . LEU C 1 52 ? -5.44000 28.92500 -14.22500 1.000 127.34199 52 LEU C CA 1
ATOM 1509 C C . LEU C 1 52 ? -5.26300 29.93600 -15.34100 1.000 127.10842 52 LEU C C 1
ATOM 1510 O O . LEU C 1 52 ? -5.02600 29.57800 -16.49900 1.000 125.70261 52 LEU C O 1
ATOM 1515 N N . LYS C 1 53 ? -5.41300 31.21000 -15.00800 1.000 131.11231 53 LYS C N 1
ATOM 1516 C CA . LYS C 1 53 ? -5.29400 32.23900 -16.02600 1.000 134.57205 53 LYS C CA 1
ATOM 1517 C C . LYS C 1 53 ? -3.92000 32.18200 -16.67600 1.000 135.81391 53 LYS C C 1
ATOM 1518 O O . LYS C 1 53 ? -3.79500 32.13400 -17.90700 1.000 136.78102 53 LYS C O 1
ATOM 1524 N N . GLU C 1 54 ? -2.87900 32.15100 -15.85300 1.000 137.34471 54 GLU C N 1
ATOM 1525 C CA . GLU C 1 54 ? -1.52100 32.05000 -16.37000 1.000 139.82252 54 GLU C CA 1
ATOM 1526 C C . GLU C 1 54 ? -1.38200 30.84700 -17.29500 1.000 134.57734 54 GLU C C 1
ATOM 1527 O O . GLU C 1 54 ? -0.84000 30.95400 -18.40900 1.000 135.63579 54 GLU C O 1
ATOM 1533 N N . THR C 1 55 ? -1.89600 29.69400 -16.86400 1.000 129.97474 55 THR C N 1
ATOM 1534 C CA . THR C 1 55 ? -1.59200 28.48000 -17.59500 1.000 126.83001 55 THR C CA 1
ATOM 1535 C C . THR C 1 55 ? -2.34000 28.44200 -18.90100 1.000 125.44708 55 THR C C 1
ATOM 1536 O O . THR C 1 55 ? -1.80500 27.96500 -19.90000 1.000 125.93149 55 THR C O 1
ATOM 1540 N N . MET C 1 56 ? -3.56400 28.95300 -18.92400 1.000 128.73330 56 MET C N 1
ATOM 1541 C CA . MET C 1 56 ? -4.27500 29.00200 -20.19000 1.000 128.42199 56 MET C CA 1
ATOM 1542 C C . MET C 1 56 ? -3.60800 29.96800 -21.14300 1.000 128.08941 56 MET C C 1
ATOM 1543 O O . MET C 1 56 ? -3.47000 29.66100 -22.32900 1.000 126.58166 56 MET C O 1
ATOM 1548 N N . GLU C 1 57 ? -3.18400 31.13600 -20.64200 1.000 133.99954 57 GLU C N 1
ATOM 1549 C CA . GLU C 1 57 ? -2.41500 32.06400 -21.46300 1.000 138.41605 57 GLU C CA 1
ATOM 1550 C C . GLU C 1 57 ? -1.26900 31.33200 -22.162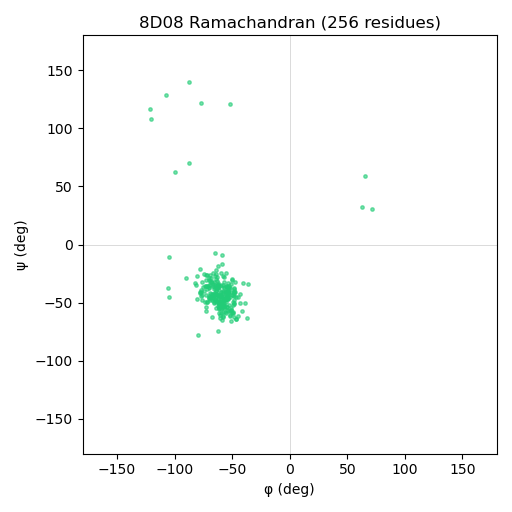00 1.000 137.39554 57 GLU C C 1
ATOM 1551 O O . GLU C 1 57 ? -1.20800 31.27900 -23.39700 1.000 137.31854 57 GLU C O 1
ATOM 1557 N N . LYS C 1 58 ? -0.38100 30.71000 -21.38600 1.000 137.44126 58 LYS C N 1
ATOM 1558 C CA . LYS C 1 58 ? 0.77700 30.07000 -22.01700 1.000 138.36226 58 LYS C CA 1
ATOM 1559 C C . LYS C 1 58 ? 0.37500 28.88700 -22.88900 1.000 132.73993 58 LYS C C 1
ATOM 1560 O O . LYS C 1 58 ? 0.99900 28.62900 -23.92600 1.000 133.22312 58 LYS C O 1
ATOM 1566 N N . SER C 1 59 ? -0.66000 28.17400 -22.50100 1.000 134.30450 59 SER C N 1
ATOM 1567 C CA . SER C 1 59 ? -1.02900 27.01700 -23.27800 1.000 133.34703 59 SER C CA 1
ATOM 1568 C C . SER C 1 59 ? -1.45700 27.49900 -24.63100 1.000 127.13749 59 SER C C 1
ATOM 1569 O O . SER C 1 59 ? -1.11700 26.91700 -25.65500 1.000 120.92262 59 SER C O 1
ATOM 1572 N N . ILE C 1 60 ? -2.20100 28.58500 -24.64000 1.000 129.61371 60 ILE C N 1
ATOM 1573 C CA . ILE C 1 60 ? -2.72000 29.10400 -25.88700 1.000 125.89649 60 ILE C CA 1
ATOM 1574 C C . ILE C 1 60 ? -1.58600 29.60000 -26.76100 1.000 130.93725 60 ILE C C 1
ATOM 1575 O O . ILE C 1 60 ? -1.56500 29.34200 -27.96500 1.000 129.99251 60 ILE C O 1
ATOM 1580 N N . GLU C 1 61 ? -0.63100 30.33100 -26.18000 1.000 136.43496 61 GLU C N 1
ATOM 1581 C CA . GLU C 1 61 ? 0.52300 30.77900 -26.96400 1.000 139.28735 61 GLU C CA 1
ATOM 1582 C C . GLU C 1 61 ? 1.23200 29.59000 -27.61500 1.000 137.27164 61 GLU C C 1
ATOM 1583 O O . GLU C 1 61 ? 1.58800 29.61900 -28.80200 1.000 138.41852 61 GLU C O 1
ATOM 1589 N N . GLU C 1 62 ? 1.43000 28.52200 -26.84000 1.000 137.55303 62 GLU C N 1
ATOM 1590 C CA . GLU C 1 62 ? 2.00800 27.29300 -27.36800 1.000 131.78416 62 GLU C CA 1
ATOM 1591 C C . GLU C 1 62 ? 1.10300 26.65200 -28.42300 1.000 129.34241 62 GLU C C 1
ATOM 1592 O O . GLU C 1 62 ? 1.59000 25.93400 -29.30300 1.000 127.22581 62 GLU C O 1
ATOM 1598 N N . LEU C 1 63 ? -0.20900 26.91600 -28.36900 1.000 126.35625 63 LEU C N 1
ATOM 1599 C CA . LEU C 1 63 ? -1.08800 26.53200 -29.47500 1.000 122.91973 63 LEU C CA 1
ATOM 1600 C C . LEU C 1 63 ? -0.81400 27.34700 -30.72600 1.000 126.82555 63 LEU C C 1
ATOM 1601 O O . LEU C 1 63 ? -0.84000 26.81400 -31.83900 1.000 131.03095 63 LEU C O 1
ATOM 1606 N N . ARG C 1 64 ? -0.62200 28.65400 -30.55600 1.000 131.69355 64 ARG C N 1
ATOM 1607 C CA . ARG C 1 64 ? -0.41200 29.55500 -31.69000 1.000 137.44625 64 ARG C CA 1
ATOM 1608 C C . ARG C 1 64 ? 0.85200 29.19200 -32.45500 1.000 138.94779 64 ARG C C 1
ATOM 1609 O O . ARG C 1 64 ? 0.86900 29.19500 -33.69400 1.000 139.40845 64 ARG C O 1
ATOM 1617 N N . LYS C 1 65 ? 1.93000 28.91100 -31.72300 1.000 140.54522 65 LYS C N 1
ATOM 1618 C CA . LYS C 1 65 ? 3.23200 28.67300 -32.33200 1.000 141.98935 65 LYS C CA 1
ATOM 1619 C C . LYS C 1 65 ? 3.28400 27.42000 -33.21000 1.000 143.75925 65 LYS C C 1
ATOM 1620 O O . LYS C 1 65 ? 4.30900 27.19000 -33.86200 1.000 144.67488 65 LYS C O 1
ATOM 1626 N N . GLU C 1 66 ? 2.24100 26.58600 -33.23100 1.000 144.80332 66 GLU C N 1
ATOM 1627 C CA . GLU C 1 66 ? 2.23400 25.47500 -34.18000 1.000 143.73443 66 GLU C CA 1
ATOM 1628 C C . GLU C 1 66 ? 1.78500 25.92300 -35.56200 1.000 146.23776 66 GLU C C 1
ATOM 1629 O O . GLU C 1 66 ? 2.28800 25.41100 -36.56800 1.000 154.41410 66 GLU C O 1
ATOM 1635 N N . ALA C 1 67 ? 0.85400 26.87500 -35.62600 1.000 145.00399 67 ALA C N 1
ATOM 1636 C CA . ALA C 1 67 ? 0.23300 27.23000 -36.89600 1.000 146.52414 67 ALA C CA 1
ATOM 1637 C C . ALA C 1 67 ? 1.25400 27.77300 -37.88800 1.000 149.92775 67 ALA C C 1
ATOM 1638 O O . ALA C 1 67 ? 1.14200 27.53400 -39.09900 1.000 148.73411 67 ALA C O 1
ATOM 1640 N N . GLU C 1 68 ? 2.24400 28.51500 -37.39800 1.000 149.19826 68 GLU C N 1
ATOM 1641 C CA . GLU C 1 68 ? 3.39000 28.87200 -38.22200 1.000 157.45191 68 GLU C CA 1
ATOM 1642 C C . GLU C 1 68 ? 4.01800 27.63500 -38.87200 1.000 165.48858 68 GLU C C 1
ATOM 1643 O O . GLU C 1 68 ? 4.41900 26.68700 -38.18900 1.000 167.24666 68 GLU C O 1
ATOM 1649 N N . GLY C 1 69 ? 4.05900 27.63600 -40.20900 1.000 164.32336 69 GLY C N 1
ATOM 1650 C CA . GLY C 1 69 ? 4.53000 26.49800 -40.99000 1.000 152.81082 69 GLY C CA 1
ATOM 1651 C C . GLY C 1 69 ? 3.52300 26.02400 -42.02900 1.000 149.08777 69 GLY C C 1
ATOM 1652 O O . GLY C 1 69 ? 2.34200 25.81100 -41.72400 1.000 145.16854 69 GLY C O 1
ATOM 1653 N N . GLY D 1 3 ? -2.87600 28.65400 -63.03200 1.000 143.05947 3 GLY D N 1
ATOM 1654 C CA . GLY D 1 3 ? -3.67800 27.52000 -63.45300 1.000 146.50339 3 GLY D CA 1
ATOM 1655 C C . GLY D 1 3 ? -4.14500 26.64100 -62.30600 1.000 149.96409 3 GLY D C 1
ATOM 1656 O O . GLY D 1 3 ? -5.28200 26.77300 -61.85700 1.000 151.11861 3 GLY D O 1
ATOM 1657 N N . MET D 1 4 ? -3.26000 25.73500 -61.85500 1.000 159.24731 4 MET D N 1
ATOM 1658 C CA . MET D 1 4 ? -3.55300 24.85300 -60.71800 1.000 150.25771 4 MET D CA 1
ATOM 1659 C C . MET D 1 4 ? -3.97500 25.63300 -59.50100 1.000 145.82278 4 MET D C 1
ATOM 1660 O O . MET D 1 4 ? -4.80200 25.16900 -58.71200 1.000 144.42098 4 MET D O 1
ATOM 1665 N N . GLU D 1 5 ? -3.35900 26.79900 -59.30800 1.000 148.99788 5 GLU D N 1
ATOM 1666 C CA . GLU D 1 5 ? -3.44000 27.49500 -58.03400 1.000 155.14525 5 GLU D CA 1
ATOM 1667 C C . GLU D 1 5 ? -4.88300 27.87400 -57.72700 1.000 150.23830 5 GLU D C 1
ATOM 1668 O O . GLU D 1 5 ? -5.31900 27.82800 -56.57100 1.000 139.35765 5 GLU D O 1
ATOM 1674 N N . LYS D 1 6 ? -5.64600 28.20700 -58.76900 1.000 151.46474 6 LYS D N 1
ATOM 1675 C CA . LYS D 1 6 ? -7.06600 28.51400 -58.64400 1.000 148.16801 6 LYS D CA 1
ATOM 1676 C C . LYS D 1 6 ? -7.82300 27.41000 -57.90300 1.000 141.94428 6 LYS D C 1
ATOM 1677 O O . LYS D 1 6 ? -8.42200 27.63900 -56.83700 1.000 134.42766 6 LYS D O 1
ATOM 1683 N N . PHE D 1 7 ? -7.80800 26.20200 -58.46400 1.000 145.63210 7 PHE D N 1
ATOM 1684 C CA . PHE D 1 7 ? -8.50100 25.07800 -57.85500 1.000 145.20930 7 PHE D CA 1
ATOM 1685 C C . PHE D 1 7 ? -8.12300 24.89800 -56.38900 1.000 141.22941 7 PHE D C 1
ATOM 1686 O O . PHE D 1 7 ? -8.98300 24.94200 -55.50000 1.000 143.40859 7 PHE D O 1
ATOM 1694 N N . LYS D 1 8 ? -6.84100 24.64500 -56.14300 1.000 139.27473 8 LYS D N 1
ATOM 1695 C CA . LYS D 1 8 ? -6.23100 24.52600 -54.82500 1.000 136.85282 8 LYS D CA 1
ATOM 1696 C C . LYS D 1 8 ? -6.79400 25.53600 -53.83300 1.000 134.08872 8 LYS D C 1
ATOM 1697 O O . LYS D 1 8 ? -7.17900 25.19200 -52.71100 1.000 131.18512 8 LYS D O 1
ATOM 1703 N N . GLU D 1 9 ? -6.81300 26.80000 -54.24900 1.000 139.69039 9 GLU D N 1
ATOM 1704 C CA . GLU D 1 9 ? -7.30800 27.86700 -53.39100 1.000 135.17212 9 GLU D CA 1
ATOM 1705 C C . GLU D 1 9 ? -8.75300 27.62400 -53.00400 1.000 129.27117 9 GLU D C 1
ATOM 1706 O O . GLU D 1 9 ? -9.08400 27.57000 -51.81700 1.000 131.09882 9 GLU D O 1
ATOM 1712 N N . GLN D 1 10 ? -9.63800 27.52000 -54.00500 1.000 132.59285 10 GLN D N 1
ATOM 1713 C CA . GLN D 1 10 ? -11.04900 27.27400 -53.71700 1.000 132.01097 10 GLN D CA 1
ATOM 1714 C C . GLN D 1 10 ? -11.20700 26.13300 -52.73100 1.000 129.62574 10 GLN D C 1
ATOM 1715 O O . GLN D 1 10 ? -12.03900 26.17300 -51.81000 1.000 130.34239 10 GLN D O 1
ATOM 1721 N N . LEU D 1 11 ? -10.40700 25.09500 -52.93200 1.000 126.05757 11 LEU D N 1
ATOM 1722 C CA . LEU D 1 11 ? -10.61500 23.85200 -52.22200 1.000 127.50929 11 LEU D CA 1
ATOM 1723 C C . LEU D 1 11 ? -10.22400 24.00800 -50.75500 1.000 122.38489 11 LEU D C 1
ATOM 1724 O O . LEU D 1 11 ? -10.99700 23.66200 -49.84600 1.000 120.56369 11 LEU D O 1
ATOM 1729 N N . LEU D 1 12 ? -9.03300 24.55100 -50.50700 1.000 124.37419 12 LEU D N 1
ATOM 1730 C CA . LEU D 1 12 ? -8.65400 24.90000 -49.14200 1.000 124.68035 12 LEU D CA 1
ATOM 1731 C C . LEU D 1 12 ? -9.68500 25.79400 -48.49900 1.000 119.35871 12 LEU D C 1
ATOM 1732 O O . LEU D 1 12 ? -9.98100 25.66200 -47.30500 1.000 118.11139 12 LEU D O 1
ATOM 1737 N N . GLU D 1 13 ? -10.18500 26.75900 -49.25800 1.000 120.98475 13 GLU D N 1
ATOM 1738 C CA . GLU D 1 13 ? -11.19600 27.65400 -48.73300 1.000 119.43053 13 GLU D CA 1
ATOM 1739 C C . GLU D 1 13 ? -12.33400 26.85500 -48.11800 1.000 117.86796 13 GLU D C 1
ATOM 1740 O O . GLU D 1 13 ? -12.63800 27.00600 -46.93200 1.000 117.43161 13 GLU D O 1
ATOM 1746 N N . GLU D 1 14 ? -12.94100 25.96000 -48.89900 1.000 121.97228 14 GLU D N 1
ATOM 1747 C CA . GLU D 1 14 ? -14.07400 25.22200 -48.34000 1.000 121.85419 14 GLU D CA 1
ATOM 1748 C C . GLU D 1 14 ? -13.65300 24.27900 -47.21900 1.000 120.54346 14 GLU D C 1
ATOM 1749 O O . GLU D 1 14 ? -14.48400 23.96300 -46.35900 1.000 120.14259 14 GLU D O 1
ATOM 1755 N N . VAL D 1 15 ? -12.38900 23.83600 -47.19400 1.000 119.95044 15 VAL D N 1
ATOM 1756 C CA . VAL D 1 15 ? -11.88600 23.09300 -46.03200 1.000 113.23279 15 VAL D CA 1
ATOM 1757 C C . VAL D 1 15 ? -11.97700 23.93900 -44.77400 1.000 108.03807 15 VAL D C 1
ATOM 1758 O O . VAL D 1 15 ? -12.51300 23.51500 -43.74200 1.000 112.97171 15 VAL D O 1
ATOM 1762 N N . LYS D 1 16 ? -11.43000 25.14000 -44.83400 1.000 103.65016 16 LYS D N 1
ATOM 1763 C CA . LYS D 1 16 ? -11.53400 26.02200 -43.68600 1.000 98.20297 16 LYS D CA 1
ATOM 1764 C C . LYS D 1 16 ? -12.99600 26.31100 -43.35400 1.000 104.81395 16 LYS D C 1
ATOM 1765 O O . LYS D 1 16 ? -13.35900 26.43900 -42.18000 1.000 101.84383 16 LYS D O 1
ATOM 1771 N N . LYS D 1 17 ? -13.85100 26.40700 -44.38200 1.000 112.88698 17 LYS D N 1
ATOM 1772 C CA . LYS D 1 17 ? -15.27400 26.69500 -44.17500 1.000 111.50505 17 LYS D CA 1
ATOM 1773 C C . LYS D 1 17 ? -15.93800 25.61300 -43.34100 1.000 110.12608 17 LYS D C 1
ATOM 1774 O O . LYS D 1 17 ? -16.61100 25.89600 -42.34000 1.000 107.03088 17 LYS D O 1
ATOM 1780 N N . ILE D 1 18 ? -15.79500 24.36600 -43.78300 1.000 109.36806 18 ILE D N 1
ATOM 1781 C CA . ILE D 1 18 ? -16.42800 23.24500 -43.10100 1.000 113.31194 18 ILE D CA 1
ATOM 1782 C C . ILE D 1 18 ? -15.87800 23.11200 -41.68400 1.000 109.19307 18 ILE D C 1
ATOM 1783 O O . ILE D 1 18 ? -16.62300 22.82200 -40.73500 1.000 105.73469 18 ILE D O 1
ATOM 1788 N N . VAL D 1 19 ? -14.57600 23.37000 -41.50900 1.000 108.83737 19 VAL D N 1
ATOM 1789 C CA . VAL D 1 19 ? -13.99600 23.35500 -40.16700 1.000 105.50812 19 VAL D CA 1
ATOM 1790 C C . VAL D 1 19 ? -14.65900 24.41600 -39.28100 1.000 106.42601 19 VAL D C 1
ATOM 1791 O O . VAL D 1 19 ? -15.10600 24.11900 -38.16600 1.000 106.50086 19 VAL D O 1
ATOM 1795 N N . LEU D 1 20 ? -14.74300 25.66300 -39.76600 1.000 110.84386 20 LEU D N 1
ATOM 1796 C CA . LEU D 1 20 ? -15.38700 26.73300 -38.99400 1.000 114.75595 20 LEU D CA 1
ATOM 1797 C C . LEU D 1 20 ? -16.81700 26.37500 -38.61500 1.000 113.38754 20 LEU D C 1
ATOM 1798 O O . LEU D 1 20 ? -17.23600 26.57200 -37.46400 1.000 105.29634 20 LEU D O 1
ATOM 1803 N N . GLU D 1 21 ? -17.59700 25.90200 -39.58700 1.000 113.22149 21 GLU D N 1
ATOM 1804 C CA . GLU D 1 21 ? -18.99400 25.60600 -39.31200 1.000 107.58450 21 GLU D CA 1
ATOM 1805 C C . GLU D 1 21 ? -19.11800 24.53100 -38.24100 1.000 106.64726 21 GLU D C 1
ATOM 1806 O O . GLU D 1 21 ? -19.84600 24.70500 -37.25200 1.000 118.24617 21 GLU D O 1
ATOM 1812 N N . THR D 1 22 ? -18.38900 23.42200 -38.39300 1.000 106.61136 22 THR D N 1
ATOM 1813 C CA . THR D 1 22 ? -18.56700 22.34600 -37.42000 1.000 105.25559 22 THR D CA 1
ATOM 1814 C C . THR D 1 22 ? -18.07700 22.76200 -36.03600 1.000 100.39912 22 THR D C 1
ATOM 1815 O O . THR D 1 22 ? -18.69600 22.41900 -35.02200 1.000 102.43982 22 THR D O 1
ATOM 1819 N N . MET D 1 23 ? -17.00700 23.54400 -35.96000 1.000 104.95341 23 MET D N 1
ATOM 1820 C CA . MET D 1 23 ? -16.57600 23.97400 -34.63600 1.000 99.06582 23 MET D CA 1
ATOM 1821 C C . MET D 1 23 ? -17.56300 24.95400 -34.01100 1.000 102.88774 23 MET D C 1
ATOM 1822 O O . MET D 1 23 ? -17.69400 24.97400 -32.78500 1.000 101.38027 23 MET D O 1
ATOM 1827 N N . THR D 1 24 ? -18.26300 25.78600 -34.80800 1.000 115.36607 24 THR D N 1
ATOM 1828 C CA . THR D 1 24 ? -19.27600 26.64800 -34.18400 1.000 114.02347 24 THR D CA 1
ATOM 1829 C C . THR D 1 24 ? -20.40000 25.79100 -33.60800 1.000 106.84222 24 THR D C 1
ATOM 1830 O O . THR D 1 24 ? -20.95500 26.11600 -32.54700 1.000 109.30022 24 THR D O 1
ATOM 1834 N N . LYS D 1 25 ? -20.69300 24.65300 -34.25200 1.000 102.16103 25 LYS D N 1
ATOM 1835 C CA . LYS D 1 25 ? -21.71800 23.75300 -33.72300 1.000 107.30273 25 LYS D CA 1
ATOM 1836 C C . LYS D 1 25 ? -21.28800 23.15600 -32.37800 1.000 110.09360 25 LYS D C 1
ATOM 1837 O O . LYS D 1 25 ? -22.05600 23.14700 -31.39700 1.000 114.50206 25 LYS D O 1
ATOM 1843 N N . VAL D 1 26 ? -20.05800 22.62700 -32.32900 1.000 112.11701 26 VAL D N 1
ATOM 1844 C CA . VAL D 1 26 ? -19.51000 22.08700 -31.07800 1.000 103.07588 26 VAL D CA 1
ATOM 1845 C C . VAL D 1 26 ? -19.49900 23.15300 -29.99600 1.000 104.77440 26 VAL D C 1
ATOM 1846 O O . VAL D 1 26 ? -19.68800 22.85700 -28.81000 1.000 116.62988 26 VAL D O 1
ATOM 1850 N N . MET D 1 27 ? -19.26200 24.40600 -30.38300 1.000 101.66031 27 MET D N 1
ATOM 1851 C CA . MET D 1 27 ? -19.24600 25.47900 -29.40400 1.000 101.64262 27 MET D CA 1
ATOM 1852 C C . MET D 1 27 ? -20.63800 25.75700 -28.87600 1.000 104.12137 27 MET D C 1
ATOM 1853 O O . MET D 1 27 ? -20.81000 26.07100 -27.69700 1.000 106.21709 27 MET D O 1
ATOM 1858 N N . GLU D 1 28 ? -21.65000 25.62200 -29.71900 1.000 107.16058 28 GLU D N 1
ATOM 1859 C CA . GLU D 1 28 ? -22.99700 25.76600 -29.19300 1.000 106.52536 28 GLU D CA 1
ATOM 1860 C C . GLU D 1 28 ? -23.30100 24.66700 -28.17900 1.000 109.93237 28 GLU D C 1
ATOM 1861 O O . GLU D 1 28 ? -23.80200 24.94000 -27.07700 1.000 120.43217 28 GLU D O 1
ATOM 1867 N N . HIS D 1 29 ? -22.93600 23.42800 -28.49400 1.000 113.21816 29 HIS D N 1
ATOM 1868 C CA . HIS D 1 29 ? -23.12300 22.35000 -27.51000 1.000 121.26393 29 HIS D CA 1
ATOM 1869 C C . HIS D 1 29 ? -22.39400 22.64900 -26.20500 1.000 112.44593 29 HIS D C 1
ATOM 1870 O O . HIS D 1 29 ? -22.97300 22.57500 -25.10700 1.000 115.13929 29 HIS D O 1
ATOM 1877 N N . LEU D 1 30 ? -21.11400 22.97200 -26.31200 1.000 107.04621 30 LEU D N 1
ATOM 1878 C CA . LEU D 1 30 ? -20.34000 23.29200 -25.13500 1.000 104.90684 30 LEU D CA 1
ATOM 1879 C C . LEU D 1 30 ? -20.96100 24.44300 -24.36000 1.000 110.66544 30 LEU D C 1
ATOM 1880 O O . LEU D 1 30 ? -20.95300 24.41900 -23.12900 1.000 121.79184 30 LEU D O 1
ATOM 1885 N N . GLU D 1 31 ? -21.52600 25.44600 -25.03800 1.000 105.54859 31 GLU D N 1
ATOM 1886 C CA . GLU D 1 31 ? -22.00600 26.59800 -24.27700 1.000 107.23282 31 GLU D CA 1
ATOM 1887 C C . GLU D 1 31 ? -23.23000 26.23400 -23.44400 1.000 111.48600 31 GLU D C 1
ATOM 1888 O O . GLU D 1 31 ? -23.37400 26.67800 -22.29100 1.000 112.55229 31 GLU D O 1
ATOM 1894 N N . LYS D 1 32 ? -24.10500 25.39000 -23.99100 1.000 113.83753 32 LYS D N 1
ATOM 1895 C CA . LYS D 1 32 ? -25.16700 24.83300 -23.15300 1.000 117.53630 32 LYS D CA 1
ATOM 1896 C C . LYS D 1 32 ? -24.57500 24.09600 -21.94800 1.000 119.08154 32 LYS D C 1
ATOM 1897 O O . LYS D 1 32 ? -25.02300 24.27700 -20.79400 1.000 120.48805 32 LYS D O 1
ATOM 1903 N N . TRP D 1 33 ? -23.57300 23.24900 -22.21800 1.000 119.68624 33 TRP D N 1
ATOM 1904 C CA . TRP D 1 33 ? -22.91100 22.49600 -21.16100 1.000 117.22638 33 TRP D CA 1
ATOM 1905 C C . TRP D 1 33 ? -22.43200 23.41500 -20.06100 1.000 116.21474 33 TRP D C 1
ATOM 1906 O O . TRP D 1 33 ? -22.55900 23.10300 -18.87000 1.000 127.82071 33 TRP D O 1
ATOM 1917 N N . PHE D 1 34 ? -21.89900 24.56200 -20.43900 1.000 112.56513 34 PHE D N 1
ATOM 1918 C CA . PHE D 1 34 ? -21.39600 25.47500 -19.42800 1.000 116.20537 34 PHE D CA 1
ATOM 1919 C C . PHE D 1 34 ? -22.52600 26.08100 -18.62300 1.000 116.78625 34 PHE D C 1
ATOM 1920 O O . PHE D 1 34 ? -22.35800 26.33200 -17.42300 1.000 117.77119 34 PHE D O 1
ATOM 1928 N N . VAL D 1 35 ? -23.67400 26.32700 -19.26400 1.000 120.65133 35 VAL D N 1
ATOM 1929 C CA . VAL D 1 35 ? -24.80400 26.91000 -18.53400 1.000 124.67124 35 VAL D CA 1
ATOM 1930 C C . VAL D 1 35 ? -25.26700 25.98700 -17.41300 1.000 123.87036 35 VAL D C 1
ATOM 1931 O O . VAL D 1 35 ? -25.39300 26.39900 -16.25000 1.000 125.61805 35 VAL D O 1
ATOM 1935 N N . THR D 1 36 ? -25.53900 24.72400 -17.74500 1.000 125.14542 36 THR D N 1
ATOM 1936 C CA . THR D 1 36 ? -26.02700 23.81900 -16.70000 1.000 127.84006 36 THR D CA 1
ATOM 1937 C C . THR D 1 36 ? -24.93800 23.48300 -15.68400 1.000 126.37525 36 THR D C 1
ATOM 1938 O O . THR D 1 36 ? -25.22800 23.28900 -14.49400 1.000 128.07671 36 THR D O 1
ATOM 1942 N N . LEU D 1 37 ? -23.67600 23.46700 -16.11400 1.000 122.82081 37 LEU D N 1
ATOM 1943 C CA . LEU D 1 37 ? -22.57400 23.23800 -15.19100 1.000 120.66776 37 LEU D CA 1
ATOM 1944 C C . LEU D 1 37 ? -22.45400 24.35400 -14.15000 1.000 122.77947 37 LEU D C 1
ATOM 1945 O O . LEU D 1 37 ? -22.30200 24.09500 -12.94800 1.000 127.56452 37 LEU D O 1
ATOM 1950 N N . ALA D 1 38 ? -22.50100 25.61100 -14.59100 1.000 126.23635 38 ALA D N 1
ATOM 1951 C CA . ALA D 1 38 ? -22.52900 26.72200 -13.64400 1.000 123.74556 38 ALA D CA 1
ATOM 1952 C C . ALA D 1 38 ? -23.77300 26.67700 -12.76900 1.000 126.71735 38 ALA D C 1
ATOM 1953 O O . ALA D 1 38 ? -23.73700 27.06000 -11.59400 1.000 128.69153 38 ALA D O 1
ATOM 1955 N N . GLU D 1 39 ? -24.90000 26.27100 -13.34400 1.000 127.94012 39 GLU D N 1
ATOM 1956 C CA . GLU D 1 39 ? -26.06600 26.00100 -12.52300 1.000 131.09246 39 GLU D CA 1
ATOM 1957 C C . GLU D 1 39 ? -25.69100 25.11500 -11.33900 1.000 131.84204 39 GLU D C 1
ATOM 1958 O O . GLU D 1 39 ? -26.01300 25.42400 -10.18600 1.000 133.83846 39 GLU D O 1
ATOM 1964 N N . ILE D 1 40 ? -24.95900 24.03500 -11.60200 1.000 129.86235 40 ILE D N 1
ATOM 1965 C CA . ILE D 1 40 ? -24.57200 23.14800 -10.50500 1.000 129.51796 40 ILE D CA 1
ATOM 1966 C C . ILE D 1 40 ? -23.63200 23.86400 -9.53900 1.000 130.27192 40 ILE D C 1
ATOM 1967 O O . ILE D 1 40 ? -23.71300 23.68300 -8.31700 1.000 129.83395 40 ILE D O 1
ATOM 1972 N N . ILE D 1 41 ? -22.72700 24.69000 -10.07200 1.000 133.43156 41 ILE D N 1
ATOM 1973 C CA . ILE D 1 41 ? -21.79300 25.43600 -9.22000 1.000 132.29571 41 ILE D CA 1
ATOM 1974 C C . ILE D 1 41 ? -22.54700 26.26700 -8.19200 1.000 129.87010 41 ILE D C 1
ATOM 1975 O O . ILE D 1 41 ? -22.20600 26.28400 -7.00400 1.000 131.81977 41 ILE D O 1
ATOM 1980 N N . ILE D 1 42 ? -23.56700 26.99100 -8.64200 1.000 131.82643 42 ILE D N 1
ATOM 1981 C CA . ILE D 1 42 ? -24.20400 27.95000 -7.75100 1.000 134.35609 42 ILE D CA 1
ATOM 1982 C C . ILE D 1 42 ? -25.20900 27.26000 -6.85500 1.000 136.19880 42 ILE D C 1
ATOM 1983 O O . ILE D 1 42 ? -25.39300 27.65600 -5.69700 1.000 139.28215 42 ILE D O 1
ATOM 1988 N N . THR D 1 43 ? -25.85800 26.21200 -7.35000 1.000 141.75436 43 THR D N 1
ATOM 1989 C CA . THR D 1 43 ? -26.94000 25.58500 -6.60700 1.000 144.23475 43 THR D CA 1
ATOM 1990 C C . THR D 1 43 ? -26.52700 24.26700 -5.97700 1.000 139.99063 43 THR D C 1
ATOM 1991 O O . THR D 1 43 ? -26.85000 24.00800 -4.81500 1.000 136.69477 43 THR D O 1
ATOM 1995 N N . LYS D 1 44 ? -25.83800 23.42900 -6.74700 1.000 142.27490 44 LYS D N 1
ATOM 1996 C CA . LYS D 1 44 ? -25.41600 22.10700 -6.31600 1.000 142.29669 44 LYS D CA 1
ATOM 1997 C C . LYS D 1 44 ? -26.59900 21.15000 -6.21700 1.000 140.12429 44 LYS D C 1
ATOM 1998 O O . LYS D 1 44 ? -26.57400 20.23300 -5.39700 1.000 145.98110 44 LYS D O 1
ATOM 2004 N N . SER D 1 45 ? -27.63100 21.32200 -7.03700 1.000 138.25637 45 SER D N 1
ATOM 2005 C CA . SER D 1 45 ? -28.71000 20.34500 -7.06100 1.000 142.35874 45 SER D CA 1
ATOM 2006 C C . SER D 1 45 ? -28.35700 19.24000 -8.04300 1.000 145.08718 45 SER D C 1
ATOM 2007 O O . SER D 1 45 ? -27.81800 19.49800 -9.12400 1.000 142.94814 45 SER D O 1
ATOM 2010 N N . GLU D 1 46 ? -28.67600 18.00500 -7.65500 1.000 148.78516 46 GLU D N 1
ATOM 2011 C CA . GLU D 1 46 ? -28.29200 16.82800 -8.42700 1.000 151.23761 46 GLU D CA 1
ATOM 2012 C C . GLU D 1 46 ? -29.23400 16.58900 -9.58600 1.000 149.44267 46 GLU D C 1
ATOM 2013 O O . GLU D 1 46 ? -28.84000 15.97500 -10.58500 1.000 144.12800 46 GLU D O 1
ATOM 2019 N N . GLU D 1 47 ? -30.48100 17.03600 -9.44400 1.000 146.38910 47 GLU D N 1
ATOM 2020 C CA . GLU D 1 47 ? -31.38700 17.13700 -10.57200 1.000 145.36658 47 GLU D CA 1
ATOM 2021 C C . GLU D 1 47 ? -30.60700 17.71600 -11.74100 1.000 141.04388 47 GLU D C 1
ATOM 2022 O O . GLU D 1 47 ? -30.69400 17.22400 -12.87000 1.000 143.59574 47 GLU D O 1
ATOM 2028 N N . LYS D 1 48 ? -29.79300 18.73000 -11.45400 1.000 135.88898 48 LYS D N 1
ATOM 2029 C CA . LYS D 1 48 ? -28.97800 19.32800 -12.50200 1.000 141.23225 48 LYS D CA 1
ATOM 2030 C C . LYS D 1 48 ? -27.96900 18.35400 -13.06500 1.000 137.77340 48 LYS D C 1
ATOM 2031 O O . LYS D 1 48 ? -27.59600 18.47100 -14.23400 1.000 137.89806 48 LYS D O 1
ATOM 2037 N N . LEU D 1 49 ? -27.50500 17.39600 -12.27400 1.000 134.09278 49 LEU D N 1
ATOM 2038 C CA . LEU D 1 49 ? -26.59700 16.42600 -12.86300 1.000 137.65386 49 LEU D CA 1
ATOM 2039 C C . LEU D 1 49 ? -27.35700 15.49000 -13.79300 1.000 140.60503 49 LEU D C 1
ATOM 2040 O O . LEU D 1 49 ? -26.83900 15.08800 -14.84400 1.000 135.48193 49 LEU D O 1
ATOM 2045 N N . GLU D 1 50 ? -28.59700 15.15200 -13.43400 1.000 141.32276 50 GLU D N 1
ATOM 2046 C CA . GLU D 1 50 ? -29.44500 14.40300 -14.35400 1.000 141.18624 50 GLU D CA 1
ATOM 2047 C C . GLU D 1 50 ? -29.62700 15.17400 -15.65400 1.000 143.10391 50 GLU D C 1
ATOM 2048 O O . GLU D 1 50 ? -29.48000 14.61400 -16.75200 1.000 147.15979 50 GLU D O 1
ATOM 2054 N N . GLU D 1 51 ? -29.92700 16.46500 -15.55300 1.000 138.27485 51 GLU D N 1
ATOM 2055 C CA . GLU D 1 51 ? -29.95100 17.26200 -16.76400 1.000 134.74226 51 GLU D CA 1
ATOM 2056 C C . GLU D 1 51 ? -28.66300 17.05100 -17.51500 1.000 132.13484 51 GLU D C 1
ATOM 2057 O O . GLU D 1 51 ? -28.67000 16.47300 -18.59900 1.000 133.90715 51 GLU D O 1
ATOM 2063 N N . LEU D 1 52 ? -27.55600 17.49300 -16.92600 1.000 129.96546 52 LEU D N 1
ATOM 2064 C CA . LEU D 1 52 ? -26.30600 17.51800 -17.66500 1.000 128.19963 52 LEU D CA 1
ATOM 2065 C C . LEU D 1 52 ? -26.05100 16.20100 -18.36400 1.000 128.59359 52 LEU D C 1
ATOM 2066 O O . LEU D 1 52 ? -25.59900 16.18500 -19.51300 1.000 132.93790 52 LEU D O 1
ATOM 2071 N N . LYS D 1 53 ? -26.35000 15.08300 -17.70200 1.000 127.13159 53 LYS D N 1
ATOM 2072 C CA . LYS D 1 53 ? -26.20900 13.80400 -18.38300 1.000 131.08044 53 LYS D CA 1
ATOM 2073 C C . LYS D 1 53 ? -27.05900 13.80000 -19.64200 1.000 134.10863 53 LYS D C 1
ATOM 2074 O O . LYS D 1 53 ? -26.54500 13.57500 -20.74500 1.000 142.12648 53 LYS D O 1
ATOM 2080 N N . GLU D 1 54 ? -28.35300 14.12200 -19.49900 1.000 137.22030 54 GLU D N 1
ATOM 2081 C CA . GLU D 1 54 ? -29.27400 14.09700 -20.63900 1.000 140.72882 54 GLU D CA 1
ATOM 2082 C C . GLU D 1 54 ? -28.78500 15.01500 -21.76600 1.000 138.91491 54 GLU D C 1
ATOM 2083 O O . GLU D 1 54 ? -28.90700 14.69200 -22.95700 1.000 136.39534 54 GLU D O 1
ATOM 2089 N N . THR D 1 55 ? -28.19400 16.14500 -21.39300 1.000 132.64243 55 THR D N 1
ATOM 2090 C CA . THR D 1 55 ? -27.78800 17.14600 -22.37000 1.000 132.53566 55 THR D CA 1
ATOM 2091 C C . THR D 1 55 ? -26.56600 16.69900 -23.15600 1.000 130.46683 55 THR D C 1
ATOM 2092 O O . THR D 1 55 ? -26.54400 16.80700 -24.38600 1.000 131.86714 55 THR D O 1
ATOM 2096 N N . MET D 1 56 ? -25.51300 16.24400 -22.46300 1.000 127.15428 56 MET D N 1
ATOM 2097 C CA . MET D 1 56 ? -24.36900 15.68800 -23.18200 1.000 124.42371 56 MET D CA 1
ATOM 2098 C C . MET D 1 56 ? -24.83200 14.60200 -24.11800 1.000 129.76251 56 MET D C 1
ATOM 2099 O O . MET D 1 56 ? -24.33000 14.47200 -25.24400 1.000 129.99776 56 MET D O 1
ATOM 2104 N N . GLU D 1 57 ? -25.75600 13.76500 -23.63400 1.000 135.02952 57 GLU D N 1
ATOM 2105 C CA . GLU D 1 57 ? -26.18400 12.62400 -24.42700 1.000 142.20536 57 GLU D CA 1
ATOM 2106 C C . GLU D 1 57 ? -26.83400 13.09100 -25.70800 1.000 143.68112 57 GLU D C 1
ATOM 2107 O O . GLU D 1 57 ? -26.52600 12.58900 -26.78900 1.000 143.76317 57 GLU D O 1
ATOM 2113 N N . LYS D 1 58 ? -27.74100 14.06000 -25.60900 1.000 140.34510 58 LYS D N 1
ATOM 2114 C CA . LYS D 1 58 ? -28.39500 14.49600 -26.82800 1.000 141.58131 58 LYS D CA 1
ATOM 2115 C C . LYS D 1 58 ? -27.46200 15.30800 -27.72100 1.000 137.49798 58 LYS D C 1
ATOM 2116 O O . LYS D 1 58 ? -27.61900 15.27000 -28.94500 1.000 142.72642 58 LYS D O 1
ATOM 2122 N N . SER D 1 59 ? -26.44700 15.97000 -27.16100 1.000 135.84511 59 SER D N 1
ATOM 2123 C CA . SER D 1 59 ? -25.42900 16.58600 -28.01200 1.000 133.05344 59 SER D CA 1
ATOM 2124 C C . SER D 1 59 ? -24.70400 15.53400 -28.85300 1.000 131.49865 59 SER D C 1
ATOM 2125 O O . SER D 1 59 ? -24.61100 15.65700 -30.08000 1.000 133.63691 59 SER D O 1
ATOM 2128 N N . ILE D 1 60 ? -24.18900 14.48600 -28.20900 1.000 135.03654 60 ILE D N 1
ATOM 2129 C CA . ILE D 1 60 ? -23.45200 13.46300 -28.95200 1.000 133.88786 60 ILE D CA 1
ATOM 2130 C C . ILE D 1 60 ? -24.38800 12.67500 -29.87100 1.000 135.05421 60 ILE D C 1
ATOM 2131 O O . ILE D 1 60 ? -23.99200 12.23700 -30.96200 1.000 131.63704 60 ILE D O 1
ATOM 2136 N N . GLU D 1 61 ? -25.64000 12.49700 -29.44900 1.000 141.79263 61 GLU D N 1
ATOM 2137 C CA . GLU D 1 61 ? -26.73100 12.02900 -30.29900 1.000 146.85669 61 GLU D CA 1
ATOM 2138 C C . GLU D 1 61 ? -26.80100 12.78000 -31.62300 1.000 144.81441 61 GLU D C 1
ATOM 2139 O O . GLU D 1 61 ? -26.67700 12.19600 -32.70500 1.000 148.24094 61 GLU D O 1
ATOM 2145 N N . GLU D 1 62 ? -27.03600 14.08600 -31.54800 1.000 141.89500 62 GLU D N 1
ATOM 2146 C CA . GLU D 1 62 ? -27.17300 14.87500 -32.76100 1.000 142.27500 62 GLU D CA 1
ATOM 2147 C C . GLU D 1 62 ? -25.89400 14.87200 -33.57800 1.000 141.60490 62 GLU D C 1
ATOM 2148 O O . GLU D 1 62 ? -25.94800 14.96900 -34.80600 1.000 150.17972 62 GLU D O 1
ATOM 2154 N N . LEU D 1 63 ? -24.73600 14.78900 -32.92500 1.000 141.10772 63 LEU D N 1
ATOM 2155 C CA . LEU D 1 63 ? -23.49200 14.75400 -33.68800 1.000 139.59862 63 LEU D CA 1
ATOM 2156 C C . LEU D 1 63 ? -23.37800 13.47800 -34.50300 1.000 143.44807 63 LEU D C 1
ATOM 2157 O O . LEU D 1 63 ? -23.00200 13.51900 -35.68400 1.000 148.93598 63 LEU D O 1
ATOM 2162 N N . ARG D 1 64 ? -23.67400 12.33000 -33.88600 1.000 142.19267 64 ARG D N 1
ATOM 2163 C CA . ARG D 1 64 ? -23.77100 11.10800 -34.67100 1.000 139.14211 64 ARG D CA 1
ATOM 2164 C C . ARG D 1 64 ? -24.75000 11.31900 -35.82200 1.000 146.23481 64 ARG D C 1
ATOM 2165 O O . ARG D 1 64 ? -24.45200 10.97600 -36.96900 1.000 154.37273 64 ARG D O 1
ATOM 2173 N N . LYS D 1 65 ? -25.89200 11.96200 -35.54200 1.000 146.95650 65 LYS D N 1
ATOM 2174 C CA . LYS D 1 65 ? -26.92400 12.17300 -36.56300 1.000 146.88838 65 LYS D CA 1
ATOM 2175 C C . LYS D 1 65 ? -26.42300 13.02800 -37.73000 1.000 148.23750 65 LYS D C 1
ATOM 2176 O O . LYS D 1 65 ? -26.83400 12.81900 -38.87600 1.000 154.54780 65 LYS D O 1
ATOM 2182 N N . GLU D 1 66 ? -25.56000 14.01000 -37.46100 1.000 147.71288 66 GLU D N 1
ATOM 2183 C CA . GLU D 1 66 ? -24.99600 14.81900 -38.54400 1.000 149.62541 66 GLU D CA 1
ATOM 2184 C C . GLU D 1 66 ? -23.94700 14.05600 -39.33000 1.000 149.34674 66 GLU D C 1
ATOM 2185 O O . GLU D 1 66 ? -23.85900 14.20500 -40.55300 1.000 152.52090 66 GLU D O 1
ATOM 2191 N N . ALA D 1 67 ? -23.10300 13.28100 -38.64700 1.000 144.77216 67 ALA D N 1
ATOM 2192 C CA . ALA D 1 67 ? -22.11000 12.50300 -39.37200 1.000 144.06431 67 ALA D CA 1
ATOM 2193 C C . ALA D 1 67 ? -22.76600 11.54500 -40.35500 1.000 151.49776 67 ALA D C 1
ATOM 2194 O O . ALA D 1 67 ? -22.09700 11.06700 -41.28100 1.000 148.61349 67 ALA D O 1
ATOM 2196 N N . GLU D 1 68 ? -24.06300 11.28400 -40.18900 1.000 153.36988 68 GLU D N 1
ATOM 2197 C CA . GLU D 1 68 ? -24.80600 10.34900 -41.03500 1.000 155.24431 68 GLU D CA 1
ATOM 2198 C C . GLU D 1 68 ? -25.61200 11.10300 -42.09800 1.000 157.75458 68 GLU D C 1
ATOM 2199 O O . GLU D 1 68 ? -26.84700 11.04200 -42.15600 1.000 157.20833 68 GLU D O 1
ATOM 2205 N N . GLY D 1 69 ? -24.88800 11.81800 -42.95600 1.000 157.11805 69 GLY D N 1
ATOM 2206 C CA . GLY D 1 69 ? -25.48800 12.49500 -44.09100 1.000 164.66782 69 GLY D CA 1
ATOM 2207 C C . GLY D 1 69 ? -26.12700 11.59600 -45.15100 1.000 178.11363 69 GLY D C 1
ATOM 2208 O O . GLY D 1 69 ? -25.84500 10.39700 -45.26800 1.000 172.17984 69 GLY D O 1
#

Sequence (264 aa):
MEKFKEQLLEEVKKIVLETMTKVMEHLEKWFVTLAEIIITKSEEKLEELKETMEKSIEELRKEAEGMEKFKEQLLEEVKKIVLETMTKVMEHLEKWFVTLAEIIITKSEEKLEELKETMEKSIEELRKEAEMEKFKEQLLEEVKKIVLETMTKVMEHLEKWFVTLAEIIITKSEEKLEELKETMEKSIEELRKEAEGGMEKFKEQLLEEVKKIVLETMTKVMEHLEKWFVTLAEIIITKSEEKLEELKETMEKSIEELRKEAEG

Solvent-accessible surface area: 13562 Å² total; per-residue (Å²): 158,106,149,24,50,88,81,16,23,118,81,6,57,78,29,4,15,56,10,7,1,72,12,3,33,32,11,17,106,0,7,41,18,3,0,56,0,7,46,75,94,25,125,112,38,12,81,80,0,84,116,48,0,59,110,12,17,82,64,14,149,118,92,8,122,97,200,77,141,35,28,80,88,16,33,86,44,13,80,64,20,6,18,75,13,5,13,49,16,2,48,0,10,22,94,0,6,41,16,3,0,51,0,9,42,74,103,39,120,144,49,36,103,89,5,70,100,32,5,111,131,2,13,58,47,10,92,137,82,1,138,208,56,159,69,22,86,88,8,39,100,62,21,75,75,24,6,18,81,7,7,15,80,15,7,62,5,16,46,89,0,3,24,10,5,0,60,0,12,54,79,84,20,127,117,58,10,77,66,0,57,129,38,0,103,106,7,3,53,67,11,126,130,66,15,136,65,98,132,102,138,18,14,81,90,6,15,80,78,9,59,42,6,6,14,59,13,14,2,61,12,0,55,31,16,50,105,0,3,39,4,3,5,57,0,10,42,76,77,33,94,132,24,32,95,73,2,100,84,34,1,46,104,5,16,90,80,8,105,133,86,3,95,117

Radius of gyration: 19.44 Å; Cα contacts (8 Å, |Δi|>4): 238; chains: 4; bounding box: 36×34×61 Å

Nearest PDB structures (foldseek):
  5j10-assembly1_A  TM=7.677E-01  e=1.647E+00  synthetic construct
  7upp-assembly1_C  TM=6.473E-01  e=9.639E-01  synthetic construct
  6naf-assembly1_A  TM=6.401E-01  e=2.606E+00  synthetic construct
  6msq-assembly2_B  TM=6.336E-01  e=2.606E+00  synthetic construct
  8szz-assembly1_y  TM=7.590E-01  e=5.187E+00  synthetic construct

Secondary structure (DSSP, 8-state):
-HHHHHHHHHHHHHHHHHHHHHHHHHHHHHHHHHHHHHHH--HHHHHHHHHHHHHHHHHHHHHHH-/-THHHHHHHHHHHHHHHHHHHHHHHHHHHHHHHHHHHHHS--HHHHHHHHHHHHHHHHHHHHHT-/-HHHHHHHHHHHHHHHHHHHHHHHHHHHHHHHHHHHHHHH--HHHHHHHHHHHHHHHHHHHHHH--/-HHHHHHHHHHHHHHHHHHHHHHHHHHHHHHHHHHHHHHHH--SHHHHHHHHHHHHHHHHHHHHH--

B-factor: mean 134.25, std 20.36, range [91.39, 192.07]

Foldseek 3Di:
DVVCVVVVVVVVVVVVVVVVVLVVVLVVVLVVLVVVCVVPVDPVSVVVSVVSVVVSVVVVVVVVPD/DCVVVVVVVVVVVVVVVVVVVLLVVLVVVLVVLVVVCVVPVDCVSVVVSVVSVVVSVVVVVVVVD/DCVVVVVVVVVVVVVVVVLVVLVVVLVVVLVVLVVVCVVPVDPVSVVVNVVSNVVSVVVVVVVVPD/DVVVVVVVVVVVVVVVVVVVVVLVVVLVVVLVVLVVVCVVPVDCVSVVVSVVSVVVSVVVVVVVVVD